Protein AF-W7TNU7-F1 (afdb_monomer)

Radius of gyration: 26.86 Å; Cα contacts (8 Å, |Δi|>4): 445; chains: 1; bounding box: 87×45×85 Å

pLDDT: mean 84.42, std 17.99, range [39.5, 98.56]

Solvent-accessible surface area (backbone atoms only — not comparable to full-atom values): 16378 Å² total; per-residue (Å²): 135,84,82,76,80,86,75,77,86,74,78,50,73,67,54,53,38,52,50,36,21,31,49,35,4,20,51,41,18,43,51,39,44,41,52,42,20,49,46,31,37,75,74,66,70,33,21,20,66,38,88,61,14,41,60,56,19,47,53,39,41,24,52,16,25,39,50,3,53,55,40,22,68,50,30,38,60,54,49,31,60,76,70,63,69,59,58,73,75,62,67,66,47,91,86,39,59,48,44,100,84,73,44,68,51,65,73,76,69,51,83,73,62,87,48,74,77,58,48,53,56,51,51,51,51,46,51,49,39,18,52,52,29,43,51,46,20,43,74,44,68,44,50,40,20,39,46,20,17,8,32,58,80,47,60,13,32,40,52,48,80,89,44,47,44,87,37,71,96,64,79,64,50,74,73,51,34,58,50,29,15,54,26,14,44,76,61,11,10,20,50,70,41,59,60,48,86,53,75,37,42,60,42,51,44,57,36,65,70,57,38,52,56,60,37,64,39,65,70,31,53,76,67,69,49,73,67,82,32,26,27,34,15,27,40,60,72,58,50,52,52,25,55,53,24,66,74,68,73,46,92,48,75,45,78,59,82,80,58,80,52,67,30,51,43,28,21,22,51,51,48,55,56,64,69,40,91,59,48,66,52,58,52,49,56,48,52,54,50,53,51,52,51,55,52,49,55,60,51,54,65,54,70,71,65,79,82,124

Foldseek 3Di:
DDDDPPPPPDDDLVNVLLVQLLVQQLVQLLVLLQVLQCCCVPPVVAFLQDPCQQVSLLVSLLVSLLSLNVRSVCRSVVVCVVVVVDPVVQVPPPPDQADPVRDRPPPVVCPVVDDPVVVVVVVVVSVVSSVLSVVLLVVLVAGSSLSYWQFLLAQHSLDDPVLKAWDDLDFQDPVRQQSNQVSCQVRNARHARDHDRHQWGFAKHNHNVVQVVVCPPPVNVVVVPHDTIIGHTHHPVSVVVSVVCVVVVHGDTHRHSPVDGSSSSSSSVSSVVCPDPCPVVVVVVVVVVVVVVVVVVVVVVVVVPPPD

Structure (mmCIF, N/CA/C/O backbone):
data_AF-W7TNU7-F1
#
_entry.id   AF-W7TNU7-F1
#
loop_
_atom_site.group_PDB
_atom_site.id
_atom_site.type_symbol
_atom_site.label_atom_id
_atom_site.label_alt_id
_atom_site.label_comp_id
_atom_site.label_asym_id
_atom_site.label_entity_id
_atom_site.label_seq_id
_atom_site.pdbx_PDB_ins_code
_atom_site.Cartn_x
_atom_site.Cartn_y
_atom_site.Cartn_z
_atom_site.occupancy
_atom_site.B_iso_or_equiv
_atom_site.auth_seq_id
_atom_site.auth_comp_id
_atom_site.auth_asym_id
_atom_site.auth_atom_id
_atom_site.pdbx_PDB_model_num
ATOM 1 N N . MET A 1 1 ? -25.131 2.042 -47.969 1.00 52.97 1 MET A N 1
ATOM 2 C CA . MET A 1 1 ? -24.180 1.209 -47.201 1.00 52.97 1 MET A CA 1
ATOM 3 C C . MET A 1 1 ? -22.802 1.848 -47.281 1.00 52.97 1 MET A C 1
ATOM 5 O O . MET A 1 1 ? -22.124 1.709 -48.289 1.00 52.97 1 MET A O 1
ATOM 9 N N . THR A 1 2 ? -22.417 2.624 -46.272 1.00 52.84 2 THR A N 1
ATOM 10 C CA . THR A 1 2 ? -21.078 3.216 -46.165 1.00 52.84 2 THR A CA 1
ATOM 11 C C . THR A 1 2 ? -20.104 2.152 -45.650 1.00 52.84 2 THR A C 1
ATOM 13 O O . THR A 1 2 ? -20.239 1.674 -44.527 1.00 52.84 2 THR A O 1
ATOM 16 N N . LYS A 1 3 ? -19.144 1.740 -46.491 1.00 63.09 3 LYS A N 1
ATOM 17 C CA . LYS A 1 3 ? -18.018 0.879 -46.094 1.00 63.09 3 LYS A CA 1
ATOM 18 C C . LYS A 1 3 ? -17.135 1.657 -45.115 1.00 63.09 3 LYS A C 1
ATOM 20 O O . LYS A 1 3 ? -16.447 2.587 -45.531 1.00 63.09 3 LYS A O 1
ATOM 25 N N . TYR A 1 4 ? -17.148 1.292 -43.836 1.00 60.19 4 TYR A N 1
ATOM 26 C CA . TYR A 1 4 ? -16.077 1.694 -42.926 1.00 60.19 4 TYR A CA 1
ATOM 27 C C . TYR A 1 4 ? -14.808 0.935 -43.336 1.00 60.19 4 TYR A C 1
ATOM 29 O O . TYR A 1 4 ? -14.877 -0.282 -43.498 1.00 60.19 4 TYR A O 1
ATOM 37 N N . PRO A 1 5 ? -13.670 1.611 -43.563 1.00 68.25 5 PRO A N 1
ATOM 38 C CA . PRO A 1 5 ? -12.423 0.920 -43.845 1.00 68.25 5 PRO A CA 1
ATOM 39 C C . PRO A 1 5 ? -11.983 0.155 -42.596 1.00 68.25 5 PRO A C 1
ATOM 41 O O . PRO A 1 5 ? -11.820 0.752 -41.528 1.00 68.25 5 PRO A O 1
ATOM 44 N N . ASP A 1 6 ? -11.779 -1.152 -42.745 1.00 63.12 6 ASP A N 1
ATOM 45 C CA . ASP A 1 6 ? -11.202 -2.024 -41.727 1.00 63.12 6 ASP A CA 1
ATOM 46 C C . ASP A 1 6 ? -9.775 -1.556 -41.403 1.00 63.12 6 ASP A C 1
ATOM 48 O O . ASP A 1 6 ? -8.795 -1.943 -42.038 1.00 63.12 6 ASP A O 1
ATOM 52 N N . ARG A 1 7 ? -9.639 -0.663 -40.417 1.00 70.06 7 ARG A N 1
ATOM 53 C CA . ARG A 1 7 ? -8.343 -0.374 -39.799 1.00 70.06 7 ARG A CA 1
ATOM 54 C C . ARG A 1 7 ? -8.006 -1.530 -38.869 1.00 70.06 7 ARG A C 1
ATOM 56 O O . ARG A 1 7 ? -8.377 -1.517 -37.697 1.00 70.06 7 ARG A O 1
ATOM 63 N N . GLU A 1 8 ? -7.277 -2.512 -39.385 1.00 73.38 8 GLU A N 1
ATOM 64 C CA . GLU A 1 8 ? -6.552 -3.448 -38.531 1.00 73.38 8 GLU A CA 1
ATOM 65 C C . GLU A 1 8 ? -5.556 -2.657 -37.673 1.00 73.38 8 GLU A C 1
ATOM 67 O O . GLU A 1 8 ? -4.562 -2.120 -38.166 1.00 73.38 8 GLU A O 1
ATOM 72 N N . TRP A 1 9 ? -5.825 -2.568 -36.373 1.00 69.62 9 TRP A N 1
ATOM 73 C CA . TRP A 1 9 ? -4.878 -2.035 -35.401 1.00 69.62 9 TRP A CA 1
ATOM 74 C C . TRP A 1 9 ? -3.707 -3.012 -35.263 1.00 69.62 9 TRP A C 1
ATOM 76 O O . TRP A 1 9 ? -3.741 -3.936 -34.451 1.00 69.62 9 TRP A O 1
ATOM 86 N N . ARG A 1 10 ? -2.665 -2.832 -36.078 1.00 81.38 10 ARG A N 1
ATOM 87 C CA . ARG A 1 10 ? -1.412 -3.581 -35.950 1.00 81.38 10 ARG A CA 1
ATOM 88 C C . ARG A 1 10 ? -0.497 -2.850 -34.976 1.00 81.38 10 ARG A C 1
ATOM 90 O O . ARG A 1 10 ? 0.012 -1.777 -35.288 1.00 81.38 10 ARG A O 1
ATOM 97 N N . PHE A 1 11 ? -0.300 -3.432 -33.796 1.00 87.81 11 PHE A N 1
ATOM 98 C CA . PHE A 1 11 ? 0.724 -2.970 -32.861 1.00 87.81 11 PHE A CA 1
ATOM 99 C C . PHE A 1 11 ? 2.104 -3.104 -33.501 1.00 87.81 11 PHE A C 1
ATOM 101 O O . PHE A 1 11 ? 2.449 -4.169 -34.021 1.00 87.81 11 PHE A O 1
ATOM 108 N N . SER A 1 12 ? 2.892 -2.031 -33.453 1.00 91.75 12 SER A N 1
ATOM 109 C CA . SER A 1 12 ? 4.276 -2.077 -33.911 1.00 91.75 12 SER A CA 1
ATOM 110 C C . SER A 1 12 ? 5.135 -2.891 -32.939 1.00 91.75 12 SER A C 1
ATOM 112 O O . SER A 1 12 ? 4.788 -3.079 -31.770 1.00 91.75 12 SER A O 1
ATOM 114 N N . GLN A 1 13 ? 6.293 -3.362 -33.404 1.00 90.44 13 GLN A N 1
ATOM 115 C CA . GLN A 1 13 ? 7.281 -4.012 -32.541 1.00 90.44 13 GLN A CA 1
ATOM 116 C C . GLN A 1 13 ? 7.663 -3.117 -31.348 1.00 90.44 13 GLN A C 1
ATOM 118 O O . GLN A 1 13 ? 7.773 -3.594 -30.221 1.00 90.44 13 GLN A O 1
ATOM 123 N N . GLU A 1 14 ? 7.809 -1.809 -31.573 1.00 89.56 14 GLU A N 1
ATOM 124 C CA . GLU A 1 14 ? 8.118 -0.854 -30.508 1.00 89.56 14 GLU A CA 1
ATOM 125 C C . GLU A 1 14 ? 7.024 -0.778 -29.441 1.00 89.56 14 GLU A C 1
ATOM 127 O O . GLU A 1 14 ? 7.338 -0.653 -28.256 1.00 89.56 14 GLU A O 1
ATOM 132 N N . ASP A 1 15 ? 5.753 -0.862 -29.840 1.00 92.19 15 ASP A N 1
ATOM 133 C CA . ASP A 1 15 ? 4.629 -0.811 -28.902 1.00 92.19 15 ASP A CA 1
ATOM 134 C C . ASP A 1 15 ? 4.653 -2.012 -27.956 1.00 92.19 15 ASP A C 1
ATOM 136 O O . ASP A 1 15 ? 4.468 -1.855 -26.748 1.00 92.19 15 ASP A O 1
ATOM 140 N N . TRP A 1 16 ? 4.970 -3.199 -28.478 1.00 92.62 16 TRP A N 1
ATOM 141 C CA . TRP A 1 16 ? 5.132 -4.407 -27.671 1.00 92.62 16 TRP A CA 1
ATOM 142 C C . TRP A 1 16 ? 6.299 -4.311 -26.690 1.00 92.62 16 TRP A C 1
ATOM 144 O O . TRP A 1 16 ? 6.150 -4.693 -25.528 1.00 92.62 16 TRP A O 1
ATOM 154 N N . LEU A 1 17 ? 7.440 -3.763 -27.118 1.00 89.94 17 LEU A N 1
ATOM 155 C CA . LEU A 1 17 ? 8.593 -3.567 -26.234 1.00 89.94 17 LEU A CA 1
ATOM 156 C C . LEU A 1 17 ? 8.289 -2.537 -25.137 1.00 89.94 17 LEU A C 1
ATOM 158 O O . LEU A 1 17 ? 8.627 -2.754 -23.976 1.00 89.94 17 LEU A O 1
ATOM 162 N N . LYS A 1 18 ? 7.598 -1.437 -25.458 1.00 92.44 18 LYS A N 1
ATOM 163 C CA . LYS A 1 18 ? 7.147 -0.460 -24.451 1.00 92.44 18 LYS A CA 1
ATOM 164 C C . LYS A 1 18 ? 6.169 -1.111 -23.469 1.00 92.44 18 LYS A C 1
ATOM 166 O O . LYS A 1 18 ? 6.348 -0.992 -22.256 1.00 92.44 18 LYS A O 1
ATOM 171 N N . ALA A 1 19 ? 5.184 -1.857 -23.968 1.00 94.44 19 ALA A N 1
ATOM 172 C CA . ALA A 1 19 ? 4.210 -2.562 -23.139 1.00 94.44 19 ALA A CA 1
ATOM 173 C C . ALA A 1 19 ? 4.867 -3.594 -22.205 1.00 94.44 19 ALA A C 1
ATOM 175 O O . ALA A 1 19 ? 4.469 -3.705 -21.039 1.00 94.44 19 ALA A O 1
ATOM 176 N N . SER A 1 20 ? 5.899 -4.311 -22.666 1.00 94.25 20 SER A N 1
ATOM 177 C CA . SER A 1 20 ? 6.612 -5.287 -21.838 1.00 94.25 20 SER A CA 1
ATOM 178 C C . SER A 1 20 ? 7.372 -4.630 -20.690 1.00 94.25 20 SER A C 1
ATOM 180 O O . SER A 1 20 ? 7.319 -5.145 -19.575 1.00 94.25 20 SER A O 1
ATOM 182 N N . ARG A 1 21 ? 8.006 -3.466 -20.917 1.00 94.38 21 ARG A N 1
ATOM 183 C CA . ARG A 1 21 ? 8.655 -2.679 -19.848 1.00 94.38 21 ARG A CA 1
ATOM 184 C C . ARG A 1 21 ? 7.658 -2.282 -18.765 1.00 94.38 21 ARG A C 1
ATOM 186 O O . ARG A 1 21 ? 7.871 -2.577 -17.590 1.00 94.38 21 ARG A O 1
ATOM 193 N N . LEU A 1 22 ? 6.543 -1.663 -19.168 1.00 96.25 22 LEU A N 1
ATOM 194 C CA . LEU A 1 22 ? 5.496 -1.202 -18.247 1.00 96.25 22 LEU A CA 1
ATOM 195 C C . LEU A 1 22 ? 4.922 -2.360 -17.423 1.00 96.25 22 LEU A C 1
ATOM 197 O O . LEU A 1 22 ? 4.740 -2.243 -16.209 1.00 96.25 22 LEU A O 1
ATOM 201 N N . THR A 1 23 ? 4.663 -3.489 -18.087 1.00 96.31 23 THR A N 1
ATOM 202 C CA . THR A 1 23 ? 4.112 -4.691 -17.455 1.00 96.31 23 THR A CA 1
ATOM 203 C C . THR A 1 23 ? 5.103 -5.289 -16.460 1.00 96.31 23 THR A C 1
ATOM 205 O O . THR A 1 23 ? 4.734 -5.536 -15.312 1.00 96.31 23 THR A O 1
ATOM 208 N N . ALA A 1 24 ? 6.368 -5.465 -16.852 1.00 96.31 24 ALA A N 1
ATOM 209 C CA . ALA A 1 24 ? 7.403 -6.023 -15.986 1.00 96.31 24 ALA A CA 1
ATOM 210 C C . ALA A 1 24 ? 7.654 -5.151 -14.748 1.00 96.31 24 ALA A C 1
ATOM 212 O O . ALA A 1 24 ? 7.674 -5.673 -13.628 1.00 96.31 24 ALA A O 1
ATOM 213 N N . GLY A 1 25 ? 7.756 -3.828 -14.920 1.00 96.00 25 GLY A N 1
ATOM 214 C CA . GLY A 1 25 ? 7.909 -2.890 -13.807 1.00 96.00 25 GLY A CA 1
ATOM 215 C C . GLY A 1 25 ? 6.701 -2.904 -12.864 1.00 96.00 25 GLY A C 1
ATOM 216 O O . GLY A 1 25 ? 6.851 -3.014 -11.644 1.00 96.00 25 GLY A O 1
ATOM 217 N N . GLY A 1 26 ? 5.483 -2.867 -13.413 1.00 97.25 26 GLY A N 1
ATOM 218 C CA . GLY A 1 26 ? 4.245 -2.921 -12.631 1.00 97.25 26 GLY A CA 1
ATOM 219 C C . GLY A 1 26 ? 4.092 -4.212 -11.821 1.00 97.25 26 GLY A C 1
ATOM 220 O O . GLY A 1 26 ? 3.849 -4.160 -10.611 1.00 97.25 26 GLY A O 1
ATOM 221 N N . VAL A 1 27 ? 4.271 -5.369 -12.465 1.00 97.50 27 VAL A N 1
ATOM 222 C CA . VAL A 1 27 ? 4.151 -6.690 -11.825 1.00 97.50 27 VAL A CA 1
ATOM 223 C C . VAL A 1 27 ? 5.223 -6.875 -10.752 1.00 97.50 27 VAL A C 1
ATOM 225 O O . VAL A 1 27 ? 4.898 -7.253 -9.625 1.00 97.50 27 VAL A O 1
ATOM 228 N N . THR A 1 28 ? 6.483 -6.547 -11.046 1.00 97.75 28 THR A N 1
ATOM 229 C CA . THR A 1 28 ? 7.595 -6.704 -10.092 1.00 97.75 28 THR A CA 1
ATOM 230 C C . THR A 1 28 ? 7.408 -5.834 -8.851 1.00 97.75 28 THR A C 1
ATOM 232 O O . THR A 1 28 ? 7.628 -6.293 -7.725 1.00 97.75 28 THR A O 1
ATOM 235 N N . PHE A 1 29 ? 6.928 -4.598 -9.021 1.00 98.00 29 PHE A N 1
ATOM 236 C CA . PHE A 1 29 ? 6.602 -3.725 -7.895 1.00 98.00 29 PHE A CA 1
ATOM 237 C C . PHE A 1 29 ? 5.502 -4.330 -7.008 1.00 98.00 29 PHE A C 1
ATOM 239 O O . PHE A 1 29 ? 5.652 -4.401 -5.785 1.00 98.00 29 PHE A O 1
ATOM 246 N N . LEU A 1 30 ? 4.411 -4.815 -7.614 1.00 97.88 30 LEU A N 1
ATOM 247 C CA . LEU A 1 30 ? 3.290 -5.427 -6.894 1.00 97.88 30 LEU A CA 1
ATOM 248 C C . LEU A 1 30 ? 3.709 -6.690 -6.127 1.00 97.88 30 LEU A C 1
ATOM 250 O O . LEU A 1 30 ? 3.339 -6.857 -4.958 1.00 97.88 30 LEU A O 1
ATOM 254 N N . LEU A 1 31 ? 4.501 -7.560 -6.758 1.00 97.69 31 LEU A N 1
ATOM 255 C CA . LEU A 1 31 ? 5.041 -8.762 -6.123 1.00 97.69 31 LEU A CA 1
ATOM 256 C C . LEU A 1 31 ? 5.964 -8.404 -4.956 1.00 97.69 31 LEU A C 1
ATOM 258 O O . LEU A 1 31 ? 5.839 -8.993 -3.883 1.00 97.69 31 LEU A O 1
ATOM 262 N N . THR A 1 32 ? 6.812 -7.383 -5.111 1.00 98.12 32 THR A N 1
ATOM 263 C CA . THR A 1 32 ? 7.701 -6.925 -4.033 1.00 98.12 32 THR A CA 1
ATOM 264 C C . THR A 1 32 ? 6.914 -6.405 -2.829 1.00 98.12 32 THR A C 1
ATOM 266 O O . THR A 1 32 ? 7.213 -6.767 -1.689 1.00 98.12 32 THR A O 1
ATOM 269 N N . LEU A 1 33 ? 5.865 -5.602 -3.046 1.00 97.94 33 LEU A N 1
ATOM 270 C CA . LEU A 1 33 ? 5.007 -5.139 -1.949 1.00 97.94 33 LEU A CA 1
ATOM 271 C C . LEU A 1 33 ? 4.245 -6.291 -1.278 1.00 97.94 33 LEU A C 1
ATOM 273 O O . LEU A 1 33 ? 4.053 -6.274 -0.061 1.00 97.94 33 LEU A O 1
ATOM 277 N N . SER A 1 34 ? 3.828 -7.298 -2.045 1.00 97.56 34 SER A N 1
ATOM 278 C CA . SER A 1 34 ? 3.146 -8.487 -1.522 1.00 97.56 34 SER A CA 1
ATOM 279 C C . SER A 1 34 ? 4.083 -9.351 -0.673 1.00 97.56 34 SER A C 1
ATOM 281 O O . SER A 1 34 ? 3.744 -9.707 0.457 1.00 97.56 34 SER A O 1
ATOM 283 N N . ALA A 1 35 ? 5.299 -9.612 -1.159 1.00 97.88 35 ALA A N 1
ATOM 284 C CA . ALA A 1 35 ? 6.336 -10.297 -0.394 1.00 97.88 35 ALA A CA 1
ATOM 285 C C . ALA A 1 35 ? 6.668 -9.523 0.889 1.00 97.88 35 ALA A C 1
ATOM 287 O O . ALA A 1 35 ? 6.709 -10.093 1.979 1.00 97.88 35 ALA A O 1
ATOM 288 N N . SER A 1 36 ? 6.800 -8.199 0.791 1.00 97.62 36 SER A N 1
ATOM 289 C CA . SER A 1 36 ? 7.061 -7.355 1.952 1.00 97.62 36 SER A CA 1
ATOM 290 C C . SER A 1 36 ? 5.934 -7.397 2.992 1.00 97.62 36 SER A C 1
ATOM 292 O O . SER A 1 36 ? 6.216 -7.526 4.183 1.00 97.62 36 SER A O 1
ATOM 294 N N . GLN A 1 37 ? 4.661 -7.372 2.577 1.00 97.62 37 GLN A N 1
ATOM 295 C CA . GLN A 1 37 ? 3.520 -7.557 3.485 1.00 97.62 37 GLN A CA 1
ATOM 296 C C . GLN A 1 37 ? 3.650 -8.843 4.305 1.00 97.62 37 GLN A C 1
ATOM 298 O O . GLN A 1 37 ? 3.462 -8.827 5.526 1.00 97.62 37 GLN A O 1
ATOM 303 N N . PHE A 1 38 ? 3.984 -9.949 3.635 1.00 97.94 38 PHE A N 1
ATOM 304 C CA . PHE A 1 38 ? 4.192 -11.238 4.283 1.00 97.94 38 PHE A CA 1
ATOM 305 C C . PHE A 1 38 ? 5.341 -11.179 5.293 1.00 97.94 38 PHE A C 1
ATOM 307 O O . PHE A 1 38 ? 5.126 -11.500 6.460 1.00 97.94 38 PHE A O 1
ATOM 314 N N . LEU A 1 39 ? 6.522 -10.704 4.882 1.00 98.19 39 LEU A N 1
ATOM 315 C CA . LEU A 1 39 ? 7.709 -10.621 5.741 1.00 98.19 39 LEU A CA 1
ATOM 316 C C . LEU A 1 39 ? 7.468 -9.729 6.966 1.00 98.19 39 LEU A C 1
ATOM 318 O O . LEU A 1 39 ? 7.729 -10.140 8.099 1.00 98.19 39 LEU A O 1
ATOM 322 N N . GLN A 1 40 ? 6.897 -8.540 6.756 1.00 97.88 40 GLN A N 1
ATOM 323 C CA . GLN A 1 40 ? 6.557 -7.606 7.828 1.00 97.88 40 GLN A CA 1
ATOM 324 C C . GLN A 1 40 ? 5.609 -8.246 8.841 1.00 97.88 40 GLN A C 1
ATOM 326 O O . GLN A 1 40 ? 5.881 -8.212 10.038 1.00 97.88 40 GLN A O 1
ATOM 331 N N . GLY A 1 41 ? 4.520 -8.864 8.382 1.00 97.19 41 GLY A N 1
ATOM 332 C CA . GLY A 1 41 ? 3.535 -9.471 9.272 1.00 97.19 41 GLY A CA 1
ATOM 333 C C . GLY A 1 41 ? 4.033 -10.729 9.973 1.00 97.19 41 GLY A C 1
ATOM 334 O O . GLY A 1 41 ? 3.916 -10.845 11.193 1.00 97.19 41 GLY A O 1
ATOM 335 N N . ARG A 1 42 ? 4.558 -11.679 9.193 1.00 97.06 42 ARG A N 1
ATOM 336 C CA . ARG A 1 42 ? 4.817 -13.053 9.634 1.00 97.06 42 ARG A CA 1
ATOM 337 C C . ARG A 1 42 ? 6.137 -13.210 10.373 1.00 97.06 42 ARG A C 1
ATOM 339 O O . ARG A 1 42 ? 6.172 -13.987 11.325 1.00 97.06 42 ARG A O 1
ATOM 346 N N . LEU A 1 43 ? 7.187 -12.526 9.915 1.00 97.00 43 LEU A N 1
ATOM 347 C CA . LEU A 1 43 ? 8.533 -12.658 10.478 1.00 97.00 43 LEU A CA 1
ATOM 348 C C . LEU A 1 43 ? 8.829 -11.550 11.484 1.00 97.00 43 LEU A C 1
ATOM 350 O O . LEU A 1 43 ? 9.355 -11.821 12.555 1.00 97.00 43 LEU A O 1
ATOM 354 N N . LEU A 1 44 ? 8.458 -10.308 11.161 1.00 96.56 44 LEU A N 1
ATOM 355 C CA . LEU A 1 44 ? 8.818 -9.147 11.983 1.00 96.56 44 LEU A CA 1
ATOM 356 C C . LEU A 1 44 ? 7.729 -8.734 12.977 1.00 96.56 44 LEU A C 1
ATOM 358 O O . LEU A 1 44 ? 7.953 -7.862 13.814 1.00 96.56 44 LEU A O 1
ATOM 362 N N . GLY A 1 45 ? 6.521 -9.295 12.872 1.00 97.12 45 GLY A N 1
ATOM 363 C CA . GLY A 1 45 ? 5.404 -8.877 13.712 1.00 97.12 45 GLY A CA 1
ATOM 364 C C . GLY A 1 45 ? 5.065 -7.389 13.543 1.00 97.12 45 GLY A C 1
ATOM 365 O O . GLY A 1 45 ? 4.569 -6.756 14.479 1.00 97.12 45 GLY A O 1
ATOM 366 N N . ILE A 1 46 ? 5.265 -6.822 12.357 1.00 97.94 46 ILE A N 1
ATOM 367 C CA . ILE A 1 46 ? 4.908 -5.449 11.988 1.00 97.94 46 ILE A CA 1
ATOM 368 C C . ILE A 1 46 ? 3.512 -5.448 11.351 1.00 97.94 46 ILE A C 1
ATOM 370 O O . ILE A 1 46 ? 3.181 -6.277 10.510 1.00 97.94 46 ILE A O 1
ATOM 374 N N . SER A 1 47 ? 2.663 -4.516 11.777 1.00 97.88 47 SER A N 1
ATOM 375 C CA . SER A 1 47 ? 1.350 -4.244 11.180 1.00 97.88 47 SER A CA 1
ATOM 376 C C . SER A 1 47 ? 1.230 -2.764 10.839 1.00 97.88 47 SER A C 1
ATOM 378 O O . SER A 1 47 ? 2.053 -1.970 11.284 1.00 97.88 47 SER A O 1
ATOM 380 N N . ALA A 1 48 ? 0.184 -2.363 10.121 1.00 97.56 48 ALA A N 1
ATOM 381 C CA . ALA A 1 48 ? -0.005 -0.977 9.690 1.00 97.56 48 ALA A CA 1
ATOM 382 C C . ALA A 1 48 ? -0.051 0.067 10.824 1.00 97.56 48 ALA A C 1
ATOM 384 O O . ALA A 1 48 ? 0.229 1.244 10.590 1.00 97.56 48 ALA A O 1
ATOM 385 N N . ALA A 1 49 ? -0.369 -0.347 12.053 1.00 96.19 49 ALA A N 1
ATOM 386 C CA . ALA A 1 49 ? -0.362 0.517 13.233 1.00 96.19 49 ALA A CA 1
ATOM 387 C C . ALA A 1 49 ? 0.961 0.484 14.023 1.00 96.19 49 ALA A C 1
ATOM 389 O O . ALA A 1 49 ? 1.137 1.260 14.964 1.00 96.19 49 ALA A O 1
ATOM 390 N N . SER A 1 50 ? 1.897 -0.403 13.674 1.00 96.88 50 SER A N 1
ATOM 391 C CA . SER A 1 50 ? 3.199 -0.502 14.337 1.00 96.88 50 SER A CA 1
ATOM 392 C C . SER A 1 50 ? 4.044 0.747 14.068 1.00 96.88 50 SER A C 1
ATOM 394 O O . SER A 1 50 ? 4.062 1.274 12.958 1.00 96.88 50 SER A O 1
ATOM 396 N N . ARG A 1 51 ? 4.830 1.192 15.059 1.00 95.88 51 ARG A N 1
ATOM 397 C CA . ARG A 1 51 ? 5.722 2.364 14.918 1.00 95.88 51 ARG A CA 1
ATOM 398 C C . ARG A 1 51 ? 6.735 2.198 13.776 1.00 95.88 51 ARG A C 1
ATOM 400 O O . ARG A 1 51 ? 7.022 3.159 13.072 1.00 95.88 51 ARG A O 1
ATOM 407 N N . ALA A 1 52 ? 7.216 0.972 13.563 1.00 97.50 52 ALA A N 1
ATOM 408 C CA . ALA A 1 52 ? 8.162 0.631 12.501 1.00 97.50 52 ALA A CA 1
ATOM 409 C C . ALA A 1 52 ? 7.531 0.528 11.096 1.00 97.50 52 ALA A C 1
ATOM 411 O O . ALA A 1 52 ? 8.263 0.471 10.112 1.00 97.50 52 ALA A O 1
ATOM 412 N N . ALA A 1 53 ? 6.196 0.526 10.972 1.00 97.69 53 ALA A N 1
ATOM 413 C CA . ALA A 1 53 ? 5.511 0.259 9.703 1.00 97.69 53 ALA A CA 1
ATOM 414 C C . ALA A 1 53 ? 5.838 1.287 8.616 1.00 97.69 53 ALA A C 1
ATOM 416 O O . ALA A 1 53 ? 5.974 0.937 7.450 1.00 97.69 53 ALA A O 1
ATOM 417 N N . THR A 1 54 ? 5.988 2.560 8.989 1.00 98.00 54 THR A N 1
ATOM 418 C CA . THR A 1 54 ? 6.359 3.613 8.035 1.00 98.00 54 THR A CA 1
ATOM 419 C C . THR A 1 54 ? 7.750 3.368 7.459 1.00 98.00 54 THR A C 1
ATOM 421 O O . THR A 1 54 ? 7.903 3.407 6.244 1.00 98.00 54 THR A O 1
ATOM 424 N N . LEU A 1 55 ? 8.744 3.073 8.304 1.00 98.12 55 LEU A N 1
ATOM 425 C CA . LEU A 1 55 ? 10.115 2.826 7.854 1.00 98.12 55 LEU A CA 1
ATOM 426 C C . LEU A 1 55 ? 10.205 1.546 7.013 1.00 98.12 55 LEU A C 1
ATOM 428 O O . LEU A 1 55 ? 10.774 1.566 5.925 1.00 98.12 55 LEU A O 1
ATOM 432 N N . ALA A 1 56 ? 9.580 0.458 7.476 1.00 98.25 56 ALA A N 1
ATOM 433 C CA . ALA A 1 56 ? 9.512 -0.793 6.726 1.00 98.25 56 ALA A CA 1
ATOM 434 C C . ALA A 1 56 ? 8.826 -0.594 5.364 1.00 98.25 56 ALA A C 1
ATOM 436 O O . ALA A 1 56 ? 9.304 -1.083 4.342 1.00 98.25 56 ALA A O 1
ATOM 437 N N . GLY A 1 57 ? 7.744 0.186 5.323 1.00 98.31 57 GLY A N 1
ATOM 438 C CA . GLY A 1 57 ? 7.059 0.551 4.089 1.00 98.31 57 GLY A CA 1
ATOM 439 C C . GLY A 1 57 ? 7.907 1.395 3.140 1.00 98.31 57 GLY A C 1
ATOM 440 O O . GLY A 1 57 ? 7.897 1.128 1.943 1.00 98.31 57 GLY A O 1
ATOM 441 N N . MET A 1 58 ? 8.667 2.372 3.646 1.00 98.56 58 MET A N 1
ATOM 442 C CA . MET A 1 58 ? 9.603 3.158 2.830 1.00 98.56 58 MET A CA 1
ATOM 443 C C . MET A 1 58 ? 10.669 2.262 2.202 1.00 98.56 58 MET A C 1
ATOM 445 O O . MET A 1 58 ? 10.862 2.317 0.993 1.00 98.56 58 MET A O 1
ATOM 449 N N . LEU A 1 59 ? 11.296 1.387 2.997 1.00 98.31 59 LEU A N 1
ATOM 450 C CA . LEU A 1 59 ? 12.270 0.416 2.495 1.00 98.31 59 LEU A CA 1
ATOM 451 C C . LEU A 1 59 ? 11.654 -0.474 1.408 1.00 98.31 59 LEU A C 1
ATOM 453 O O . LEU A 1 59 ? 12.235 -0.647 0.346 1.00 98.31 59 LEU A O 1
ATOM 457 N N . SER A 1 60 ? 10.437 -0.963 1.641 1.00 98.25 60 SER A N 1
ATOM 458 C CA . SER A 1 60 ? 9.718 -1.823 0.693 1.00 98.25 60 SER A CA 1
ATOM 459 C C . SER A 1 60 ? 9.424 -1.131 -0.633 1.00 98.25 60 SER A C 1
ATOM 461 O O . SER A 1 60 ? 9.590 -1.736 -1.686 1.00 98.25 60 SER A O 1
ATOM 463 N N . VAL A 1 61 ? 8.988 0.131 -0.591 1.00 98.50 61 VAL A N 1
ATOM 464 C CA . VAL A 1 61 ? 8.715 0.921 -1.799 1.00 98.50 61 VAL A CA 1
ATOM 465 C C . VAL A 1 61 ? 10.013 1.233 -2.539 1.00 98.50 61 VAL A C 1
ATOM 467 O O . VAL A 1 61 ? 10.051 1.088 -3.757 1.00 98.50 61 VAL A O 1
ATOM 470 N N . SER A 1 62 ? 11.082 1.596 -1.829 1.00 98.25 62 SER A N 1
ATOM 471 C CA . SER A 1 62 ? 12.404 1.833 -2.418 1.00 98.25 62 SER A CA 1
ATOM 472 C C . SER A 1 62 ? 12.942 0.587 -3.121 1.00 98.25 62 SER A C 1
ATOM 474 O O . SER A 1 62 ? 13.248 0.640 -4.311 1.00 98.25 62 SER A O 1
ATOM 476 N N . THR A 1 63 ? 12.980 -0.553 -2.424 1.00 97.81 63 THR A N 1
ATOM 477 C CA . THR A 1 63 ? 13.414 -1.837 -2.991 1.00 97.81 63 THR A CA 1
ATOM 478 C C . THR A 1 63 ? 12.519 -2.262 -4.152 1.00 97.81 63 THR A C 1
ATOM 480 O O . THR A 1 63 ? 13.029 -2.628 -5.205 1.00 97.81 63 THR A O 1
ATOM 483 N N . GLY A 1 64 ? 11.195 -2.153 -4.005 1.00 97.88 64 GLY A N 1
ATOM 484 C CA . GLY A 1 64 ? 10.249 -2.474 -5.074 1.00 97.88 64 GLY A CA 1
ATOM 485 C C . GLY A 1 64 ? 10.438 -1.613 -6.316 1.00 97.88 64 GLY A C 1
ATOM 486 O O . GLY A 1 64 ? 10.324 -2.127 -7.420 1.00 97.88 64 GLY A O 1
ATOM 487 N N . SER A 1 65 ? 10.770 -0.331 -6.156 1.00 97.62 65 SER A N 1
ATOM 488 C CA . SER A 1 65 ? 11.021 0.582 -7.281 1.00 97.62 65 SER A CA 1
ATOM 489 C C . SER A 1 65 ? 12.318 0.235 -8.010 1.00 97.62 65 SER A C 1
ATOM 491 O O . SER A 1 65 ? 12.344 0.211 -9.236 1.00 97.62 65 SER A O 1
ATOM 493 N N . MET A 1 66 ? 13.378 -0.097 -7.267 1.00 96.06 66 MET A N 1
ATOM 494 C CA . MET A 1 66 ? 14.645 -0.549 -7.850 1.00 96.06 66 MET A CA 1
ATOM 495 C C . MET A 1 66 ? 14.488 -1.870 -8.613 1.00 96.06 66 MET A C 1
ATOM 497 O O . MET A 1 66 ? 14.962 -1.982 -9.740 1.00 96.06 66 MET A O 1
ATOM 501 N N . LEU A 1 67 ? 13.805 -2.857 -8.022 1.00 96.00 67 LEU A N 1
ATOM 502 C CA . LEU A 1 67 ? 13.553 -4.145 -8.674 1.00 96.00 67 LEU A CA 1
ATOM 503 C C . LEU A 1 67 ? 12.639 -3.997 -9.893 1.00 96.00 67 LEU A C 1
ATOM 505 O O . LEU A 1 67 ? 12.868 -4.656 -10.900 1.00 96.00 67 LEU A O 1
ATOM 509 N N . ALA A 1 68 ? 11.632 -3.123 -9.819 1.00 95.81 68 ALA A N 1
ATOM 510 C CA . ALA A 1 68 ? 10.752 -2.825 -10.943 1.00 95.81 68 ALA A CA 1
ATOM 511 C C . ALA A 1 68 ? 11.511 -2.227 -12.130 1.00 95.81 68 ALA A C 1
ATOM 513 O O . ALA A 1 68 ? 11.331 -2.702 -13.246 1.00 95.81 68 ALA A O 1
ATOM 514 N N . SER A 1 69 ? 12.379 -1.245 -11.879 1.00 94.38 69 SER A N 1
ATOM 515 C CA . SER A 1 69 ? 13.206 -0.634 -12.923 1.00 94.38 69 SER A CA 1
ATOM 516 C C . SER A 1 69 ? 14.167 -1.648 -13.546 1.00 94.38 69 SER A C 1
ATOM 518 O O . SER A 1 69 ? 14.218 -1.776 -14.766 1.00 94.38 69 SER A O 1
ATOM 520 N N . TRP A 1 70 ? 14.835 -2.462 -12.721 1.00 91.69 70 TRP A N 1
ATOM 521 C CA . TRP A 1 70 ? 15.688 -3.543 -13.220 1.00 91.69 70 TRP A CA 1
ATOM 522 C C . TRP A 1 70 ? 14.917 -4.548 -14.094 1.00 91.69 70 TRP A C 1
ATOM 524 O O . TRP A 1 70 ? 15.354 -4.879 -15.192 1.00 91.69 70 TRP A O 1
ATOM 534 N N . ALA A 1 71 ? 13.742 -5.000 -13.648 1.00 93.25 71 ALA A N 1
ATOM 535 C CA . ALA A 1 71 ? 12.917 -5.931 -14.416 1.00 93.25 71 ALA A CA 1
ATOM 536 C C . ALA A 1 71 ? 12.403 -5.314 -15.729 1.00 93.25 71 ALA A C 1
ATOM 538 O O . ALA A 1 71 ? 12.296 -6.008 -16.740 1.00 93.25 71 ALA A O 1
ATOM 539 N N . ALA A 1 72 ? 12.091 -4.017 -15.727 1.00 91.81 72 ALA A N 1
ATOM 540 C CA . ALA A 1 72 ? 11.679 -3.298 -16.923 1.00 91.81 72 ALA A CA 1
ATOM 541 C C . ALA A 1 72 ? 12.810 -3.185 -17.954 1.00 91.81 72 ALA A C 1
ATOM 543 O O . ALA A 1 72 ? 12.537 -3.275 -19.147 1.00 91.81 72 ALA A O 1
ATOM 544 N N . ASP A 1 73 ? 14.066 -3.051 -17.525 1.00 88.62 73 ASP A N 1
ATOM 545 C CA . ASP A 1 73 ? 15.216 -3.022 -18.435 1.00 88.62 73 ASP A CA 1
ATOM 546 C C . ASP A 1 73 ? 15.478 -4.368 -19.125 1.00 88.62 73 ASP A C 1
ATOM 548 O O . ASP A 1 73 ? 15.812 -4.393 -20.310 1.00 88.62 73 ASP A O 1
ATOM 552 N N . GLU A 1 74 ? 15.245 -5.484 -18.432 1.00 88.06 74 GLU A N 1
ATOM 553 C CA . GLU A 1 74 ? 15.473 -6.841 -18.960 1.00 88.06 74 GLU A CA 1
ATOM 554 C C . GLU A 1 74 ? 14.310 -7.372 -19.827 1.00 88.06 74 GLU A C 1
ATOM 556 O O . GLU A 1 74 ? 14.483 -8.254 -20.682 1.00 88.06 74 GLU A O 1
ATOM 561 N N . ALA A 1 75 ? 13.096 -6.845 -19.636 1.00 90.00 75 ALA A N 1
ATOM 562 C CA . ALA A 1 75 ? 11.892 -7.366 -20.284 1.00 90.00 75 ALA A CA 1
ATOM 563 C C . ALA A 1 75 ? 11.897 -7.278 -21.829 1.00 90.00 75 ALA A C 1
ATOM 565 O O . ALA A 1 75 ? 11.540 -8.275 -22.462 1.00 90.00 75 ALA A O 1
ATOM 566 N N . PRO A 1 76 ? 12.307 -6.165 -22.478 1.00 89.00 76 PRO A N 1
ATOM 567 C CA . PRO A 1 76 ? 12.345 -6.060 -23.941 1.00 89.00 76 PRO A CA 1
ATOM 568 C C . PRO A 1 76 ? 13.273 -7.077 -24.602 1.00 89.00 76 PRO A C 1
ATOM 570 O O . PRO A 1 76 ? 12.927 -7.641 -25.641 1.00 89.00 76 PRO A O 1
ATOM 573 N N . ALA A 1 77 ? 14.439 -7.326 -23.998 1.00 82.19 77 ALA A N 1
ATOM 574 C CA . ALA A 1 77 ? 15.399 -8.300 -24.505 1.00 82.19 77 ALA A CA 1
ATOM 575 C C . ALA A 1 77 ? 14.808 -9.712 -24.429 1.00 82.19 77 ALA A C 1
ATOM 577 O O . ALA A 1 77 ? 14.781 -10.429 -25.429 1.00 82.19 77 ALA A O 1
ATOM 578 N N . THR A 1 78 ? 14.240 -10.066 -23.273 1.00 83.00 78 THR A N 1
ATOM 579 C CA . THR A 1 78 ? 13.580 -11.361 -23.059 1.00 83.00 78 THR A CA 1
ATOM 580 C C . THR A 1 78 ? 12.427 -11.577 -24.046 1.00 83.00 78 THR A C 1
ATOM 582 O O . THR A 1 78 ? 12.332 -12.637 -24.664 1.00 83.00 78 THR A O 1
ATOM 585 N N . LEU A 1 79 ? 11.584 -10.559 -24.254 1.00 87.38 79 LEU A N 1
ATOM 586 C CA . LEU A 1 79 ? 10.464 -10.629 -25.193 1.00 87.38 79 LEU A CA 1
ATOM 587 C C . LEU A 1 79 ? 10.936 -10.763 -26.647 1.00 87.38 79 LEU A C 1
ATOM 589 O O . LEU A 1 79 ? 10.406 -11.584 -27.390 1.00 87.38 79 LEU A O 1
ATOM 593 N N . SER A 1 80 ? 11.954 -9.997 -27.048 1.00 86.25 80 SER A N 1
ATOM 594 C CA . SER A 1 80 ? 12.504 -10.050 -28.409 1.00 86.25 80 SER A CA 1
ATOM 595 C C . SER A 1 80 ? 13.061 -11.433 -28.743 1.00 86.25 80 SER A C 1
ATOM 597 O O . SER A 1 80 ? 12.881 -11.918 -29.858 1.00 86.25 80 SER A O 1
ATOM 599 N N . VAL A 1 81 ? 13.709 -12.086 -27.774 1.00 82.50 81 VAL A N 1
ATOM 600 C CA . VAL A 1 81 ? 14.197 -13.465 -27.915 1.00 82.50 81 VAL A CA 1
ATOM 601 C C . VAL A 1 81 ? 13.031 -14.445 -28.019 1.00 82.50 81 VAL A C 1
ATOM 603 O O . VAL A 1 81 ? 13.027 -15.281 -28.920 1.00 82.50 81 VAL A O 1
ATOM 606 N N . ALA A 1 82 ? 12.030 -14.323 -27.143 1.00 85.25 82 ALA A N 1
ATOM 607 C CA . ALA A 1 82 ? 10.864 -15.206 -27.127 1.00 85.25 82 ALA A CA 1
ATOM 608 C C . ALA A 1 82 ? 10.035 -15.132 -28.423 1.00 85.25 82 ALA A C 1
ATOM 610 O O . ALA A 1 82 ? 9.499 -16.145 -28.863 1.00 85.25 82 ALA A O 1
ATOM 611 N N . LEU A 1 83 ? 9.957 -13.953 -29.048 1.00 88.69 83 LEU A N 1
ATOM 612 C CA . LEU A 1 83 ? 9.218 -13.725 -30.295 1.00 88.69 83 LEU A CA 1
ATOM 613 C C . LEU A 1 83 ? 10.067 -13.905 -31.564 1.00 88.69 83 LEU A C 1
ATOM 615 O O . LEU A 1 83 ? 9.561 -13.715 -32.667 1.00 88.69 83 LEU A O 1
ATOM 619 N N . GLY A 1 84 ? 11.352 -14.252 -31.435 1.00 87.50 84 GLY A N 1
ATOM 620 C CA . GLY A 1 84 ? 12.242 -14.427 -32.586 1.00 87.50 84 GLY A CA 1
ATOM 621 C C . GLY A 1 84 ? 12.538 -13.132 -33.353 1.00 87.50 84 GLY A C 1
ATOM 622 O O . GLY A 1 84 ? 12.894 -13.182 -34.525 1.00 87.50 84 GLY A O 1
ATOM 623 N N . TRP A 1 85 ? 12.412 -11.967 -32.711 1.00 85.75 85 TRP A N 1
ATOM 624 C CA . TRP A 1 85 ? 12.692 -10.656 -33.316 1.00 85.75 85 TRP A CA 1
ATOM 625 C C . TRP A 1 85 ? 14.182 -10.306 -33.379 1.00 85.75 85 TRP A C 1
ATOM 627 O O . TRP A 1 85 ? 14.555 -9.270 -33.927 1.00 85.75 85 TRP A O 1
ATOM 637 N N . VAL A 1 86 ? 15.044 -11.150 -32.813 1.00 76.69 86 VAL A N 1
ATOM 638 C CA . VAL A 1 86 ? 16.497 -10.969 -32.858 1.00 76.69 86 VAL A CA 1
ATOM 639 C C . VAL A 1 86 ? 17.039 -11.520 -34.185 1.00 76.69 86 VAL A C 1
ATOM 641 O O . VAL A 1 86 ? 16.867 -12.713 -34.447 1.00 76.69 86 VAL A O 1
ATOM 644 N N . PRO A 1 87 ? 17.727 -10.709 -35.013 1.00 64.44 87 PRO A N 1
ATOM 645 C CA . PRO A 1 87 ? 18.348 -11.185 -36.245 1.00 64.44 87 PRO A CA 1
ATOM 646 C C . PRO A 1 87 ? 19.351 -12.317 -35.976 1.00 64.44 87 PRO A C 1
ATOM 648 O O . PRO A 1 87 ? 20.224 -12.196 -35.117 1.00 64.44 87 PRO A O 1
ATOM 651 N N . GLU A 1 88 ? 19.299 -13.393 -36.764 1.00 61.44 88 GLU A N 1
ATOM 652 C CA . GLU A 1 88 ? 20.167 -14.580 -36.612 1.00 61.44 88 GLU A CA 1
ATOM 653 C C . GLU A 1 88 ? 21.677 -14.236 -36.631 1.00 61.44 88 GLU A C 1
ATOM 655 O O . GLU A 1 88 ? 22.491 -14.898 -35.987 1.00 61.44 88 GLU A O 1
ATOM 660 N N . LYS A 1 89 ? 22.058 -13.139 -37.305 1.00 57.69 89 LYS A N 1
ATOM 661 C CA . LYS A 1 89 ? 23.437 -12.615 -37.342 1.00 57.69 89 LYS A CA 1
ATOM 662 C C . LYS A 1 89 ? 23.954 -12.128 -35.980 1.00 57.69 89 LYS A C 1
ATOM 664 O O . LYS A 1 89 ? 25.134 -12.309 -35.683 1.00 57.69 89 LYS A O 1
ATOM 669 N N . ASP A 1 90 ? 23.084 -11.573 -35.136 1.00 59.28 90 ASP A N 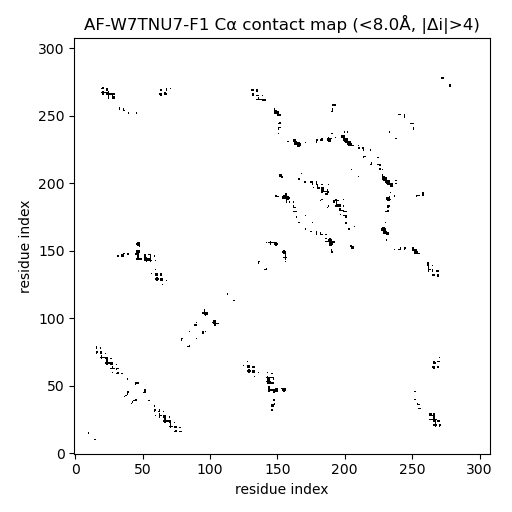1
ATOM 670 C CA . ASP A 1 90 ? 23.446 -11.072 -33.802 1.00 59.28 90 ASP A CA 1
ATOM 671 C C . ASP A 1 90 ? 23.448 -12.195 -32.755 1.00 59.28 90 ASP A C 1
ATOM 673 O O . ASP A 1 90 ? 24.123 -12.104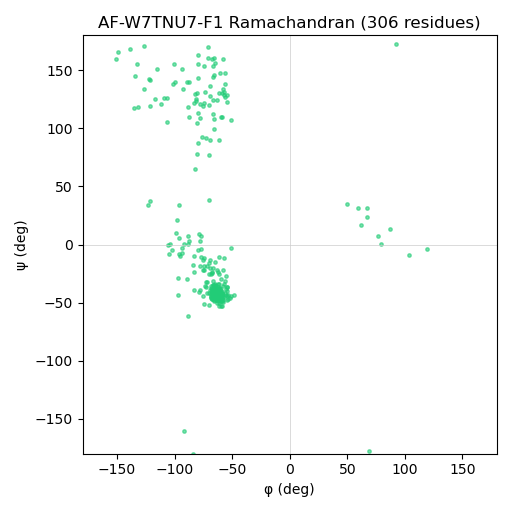 -31.730 1.00 59.28 90 ASP A O 1
ATOM 677 N N . ARG A 1 91 ? 22.794 -13.318 -33.071 1.00 56.00 91 ARG A N 1
ATOM 678 C CA . ARG A 1 91 ? 22.791 -14.556 -32.280 1.00 56.00 91 ARG A CA 1
ATOM 679 C C . ARG A 1 91 ? 24.158 -15.254 -32.242 1.00 56.00 91 ARG A C 1
ATOM 681 O O . ARG A 1 91 ? 24.435 -16.011 -31.318 1.00 56.00 91 ARG A O 1
ATOM 688 N N . ARG A 1 92 ? 25.020 -15.012 -33.243 1.00 50.09 92 ARG A N 1
ATOM 689 C CA . ARG A 1 92 ? 26.304 -15.719 -33.440 1.00 50.09 92 ARG A CA 1
ATOM 690 C C . ARG A 1 92 ? 27.556 -14.954 -33.004 1.00 50.09 92 ARG A C 1
ATOM 692 O O . ARG A 1 92 ? 28.645 -15.536 -33.031 1.00 50.09 92 ARG A O 1
ATOM 699 N N . ARG A 1 93 ? 27.459 -13.688 -32.578 1.00 47.34 93 ARG A N 1
ATOM 700 C CA . ARG A 1 93 ? 28.618 -12.991 -31.992 1.00 47.34 93 ARG A CA 1
ATOM 701 C C . ARG A 1 93 ? 28.980 -13.663 -30.662 1.00 47.34 93 ARG A C 1
ATOM 703 O O . ARG A 1 93 ? 28.220 -13.599 -29.702 1.00 47.34 93 ARG A O 1
ATOM 710 N N . LYS A 1 94 ? 30.144 -14.327 -30.615 1.00 40.59 94 LYS A N 1
ATOM 711 C CA . LYS A 1 94 ? 30.765 -14.867 -29.391 1.00 40.59 94 LYS A CA 1
ATOM 712 C C . LYS A 1 94 ? 30.819 -13.750 -28.338 1.00 40.59 94 LYS A C 1
ATOM 714 O O . LYS A 1 94 ? 31.590 -12.811 -28.496 1.00 40.59 94 LYS A O 1
ATOM 719 N N . GLY A 1 95 ? 29.972 -13.843 -27.314 1.00 44.88 95 GLY A N 1
ATOM 720 C CA . GLY A 1 95 ? 29.776 -12.808 -26.289 1.00 44.88 95 GLY A CA 1
ATOM 721 C C . GLY A 1 95 ? 28.348 -12.253 -26.211 1.00 44.88 95 GLY A C 1
ATOM 722 O O . GLY A 1 95 ? 28.064 -11.443 -25.335 1.00 44.88 95 GLY A O 1
ATOM 723 N N . GLY A 1 96 ? 27.452 -12.678 -27.107 1.00 43.03 96 GLY A N 1
ATOM 724 C CA . GLY A 1 96 ? 26.033 -12.349 -27.063 1.00 43.03 96 GLY A CA 1
ATOM 725 C C . GLY A 1 96 ? 25.307 -12.971 -25.870 1.00 43.03 96 GLY A C 1
ATOM 726 O O . GLY A 1 96 ? 25.677 -14.028 -25.367 1.00 43.03 96 GLY A O 1
ATOM 727 N N . VAL A 1 97 ? 24.234 -12.288 -25.480 1.00 47.88 97 VAL A N 1
ATOM 728 C CA . VAL A 1 97 ? 23.308 -12.489 -24.350 1.00 47.88 97 VAL A CA 1
ATOM 729 C C . VAL A 1 97 ? 22.734 -13.911 -24.215 1.00 47.88 97 VAL A C 1
ATOM 731 O O . VAL A 1 97 ? 22.036 -14.179 -23.252 1.00 47.88 97 VAL A O 1
ATOM 734 N N . ILE A 1 98 ? 23.022 -14.855 -25.113 1.00 49.81 98 ILE A N 1
ATOM 735 C CA . ILE A 1 98 ? 22.506 -16.229 -25.081 1.00 49.81 98 ILE A CA 1
ATOM 736 C C . ILE A 1 98 ? 23.682 -17.188 -25.282 1.00 49.81 98 ILE A C 1
ATOM 738 O O . ILE A 1 98 ? 24.358 -17.147 -26.310 1.00 49.81 98 ILE A O 1
ATOM 742 N N . ASP A 1 99 ? 23.949 -18.036 -24.290 1.00 51.16 99 ASP A N 1
ATOM 743 C CA . ASP A 1 99 ? 24.982 -19.063 -24.390 1.00 51.16 99 ASP A CA 1
ATOM 744 C C . ASP A 1 99 ? 24.559 -20.191 -25.357 1.00 51.16 99 ASP A C 1
ATOM 746 O O . ASP A 1 99 ? 23.407 -20.300 -25.784 1.00 51.16 99 ASP A O 1
ATOM 750 N N . LYS A 1 100 ? 25.498 -21.080 -25.703 1.00 50.50 100 LYS A N 1
ATOM 751 C CA . LYS A 1 100 ? 25.249 -22.205 -26.624 1.00 50.50 100 LYS A CA 1
ATOM 752 C C . LYS A 1 100 ? 24.188 -23.209 -26.136 1.00 50.50 100 LYS A C 1
ATOM 754 O O . LYS A 1 100 ? 23.793 -24.068 -26.917 1.00 50.50 100 LYS A O 1
ATOM 759 N N . ARG A 1 101 ? 23.743 -23.132 -24.878 1.00 54.56 101 ARG A N 1
ATOM 760 C CA . ARG A 1 101 ? 22.682 -23.967 -24.292 1.00 54.56 101 ARG A CA 1
ATOM 761 C C . ARG A 1 101 ? 21.312 -23.280 -24.326 1.00 54.56 101 ARG A C 1
ATOM 763 O O . ARG A 1 101 ? 20.355 -23.823 -23.789 1.00 54.56 101 ARG A O 1
ATOM 770 N N . GLY A 1 102 ? 21.203 -22.105 -24.955 1.00 51.62 102 GLY A N 1
ATOM 771 C CA . GLY A 1 102 ? 19.965 -21.323 -24.985 1.00 51.62 102 GLY A CA 1
ATOM 772 C C . GLY A 1 102 ? 19.692 -20.578 -23.677 1.00 51.62 102 GLY A C 1
ATOM 773 O O . GLY A 1 102 ? 18.628 -19.984 -23.521 1.00 51.62 102 GLY A O 1
ATOM 774 N N . THR A 1 103 ? 20.642 -20.581 -22.742 1.00 48.28 103 THR A N 1
ATOM 775 C CA . THR A 1 103 ? 20.525 -19.841 -21.488 1.00 48.28 103 THR A CA 1
ATOM 776 C C . THR A 1 103 ? 20.898 -18.388 -21.735 1.00 48.28 103 THR A C 1
ATOM 778 O O . THR A 1 103 ? 21.989 -18.103 -22.231 1.00 48.28 103 THR A O 1
ATOM 781 N N . ILE A 1 104 ? 20.003 -17.460 -21.385 1.00 51.03 104 ILE A N 1
ATOM 782 C CA . ILE A 1 104 ? 20.317 -16.030 -21.381 1.00 51.03 104 ILE A CA 1
ATOM 783 C C . ILE A 1 104 ? 21.494 -15.838 -20.415 1.00 51.03 104 ILE A C 1
ATOM 785 O O . ILE A 1 104 ? 21.357 -16.044 -19.210 1.00 51.03 104 ILE A O 1
ATOM 789 N N . SER A 1 105 ? 22.673 -15.521 -20.948 1.00 42.94 105 SER A N 1
ATOM 790 C CA . SER A 1 105 ? 23.857 -15.202 -20.163 1.00 42.94 105 SER A CA 1
ATOM 791 C C . SER A 1 105 ? 23.563 -13.905 -19.425 1.00 42.94 105 SER A C 1
ATOM 793 O O . SER A 1 105 ? 23.627 -12.815 -19.992 1.00 42.94 105 SER A O 1
ATOM 795 N N . SER A 1 106 ? 23.183 -14.028 -18.154 1.00 45.81 106 SER A N 1
ATOM 796 C CA . SER A 1 106 ? 22.970 -12.901 -17.259 1.00 45.81 106 SER A CA 1
ATOM 797 C C . SER A 1 106 ? 24.319 -12.256 -16.934 1.00 45.81 106 SER A C 1
ATOM 799 O O . SER A 1 106 ? 24.856 -12.400 -15.832 1.00 45.81 106 SER A O 1
ATOM 801 N N . SER A 1 107 ? 24.873 -11.483 -17.867 1.00 43.59 107 SER A N 1
ATOM 802 C CA . SER A 1 107 ? 25.932 -10.519 -17.555 1.00 43.59 107 SER A CA 1
ATOM 803 C C . SER A 1 107 ? 25.488 -9.517 -16.473 1.00 43.59 107 SER A C 1
ATOM 805 O O . SER A 1 107 ? 26.325 -8.837 -15.878 1.00 43.59 107 SER A O 1
ATOM 807 N N . THR A 1 108 ? 24.193 -9.472 -16.140 1.00 47.00 108 THR A N 1
ATOM 808 C CA . THR A 1 108 ? 23.601 -8.677 -15.061 1.00 47.00 108 THR A CA 1
ATOM 809 C C . THR A 1 108 ? 23.839 -9.195 -13.640 1.00 47.00 108 THR A C 1
ATOM 811 O O . THR A 1 108 ? 23.691 -8.411 -12.704 1.00 47.00 108 THR A O 1
ATOM 814 N N . PHE A 1 109 ? 24.341 -10.423 -13.435 1.00 40.59 109 PHE A N 1
ATOM 815 C CA . PHE A 1 109 ? 24.876 -10.821 -12.117 1.00 40.59 109 PHE A CA 1
ATOM 816 C C . PHE A 1 109 ? 26.279 -10.251 -11.830 1.00 40.59 109 PHE A C 1
ATOM 818 O O . PHE A 1 109 ? 26.855 -10.492 -10.767 1.00 40.59 109 PHE A O 1
ATOM 825 N N . SER A 1 110 ? 26.793 -9.370 -12.699 1.00 42.75 110 SER A N 1
ATOM 826 C CA . SER A 1 110 ? 27.924 -8.474 -12.406 1.00 42.75 110 SER A CA 1
ATOM 827 C C . SER A 1 110 ? 27.554 -7.361 -11.408 1.00 42.75 110 SER A C 1
ATOM 829 O O . SER A 1 110 ? 28.009 -6.218 -11.526 1.00 42.75 110 SER A O 1
ATOM 831 N N . LEU A 1 111 ? 26.745 -7.683 -10.395 1.00 42.84 111 LEU A N 1
ATOM 832 C CA . LEU A 1 111 ? 26.681 -6.924 -9.148 1.00 42.84 111 LEU A CA 1
ATOM 833 C C . LEU A 1 111 ? 27.972 -7.121 -8.324 1.00 42.84 111 LEU A C 1
ATOM 835 O O . LEU A 1 111 ? 28.272 -6.311 -7.452 1.00 42.84 111 LEU A O 1
ATOM 839 N N . LEU A 1 112 ? 28.762 -8.153 -8.656 1.00 39.50 112 LEU A N 1
ATOM 840 C CA . LEU A 1 112 ? 30.075 -8.462 -8.077 1.00 39.50 112 LEU A CA 1
ATOM 841 C C . LEU A 1 112 ? 31.265 -8.103 -8.992 1.00 39.50 112 LEU A C 1
ATOM 843 O O . LEU A 1 112 ? 32.413 -8.279 -8.596 1.00 39.50 112 LEU A O 1
ATOM 847 N N . GLY A 1 113 ? 31.015 -7.556 -10.190 1.00 42.66 113 GLY A N 1
ATOM 848 C CA . GLY A 1 113 ? 32.057 -7.000 -11.062 1.00 42.66 113 GLY A CA 1
ATOM 849 C C . GLY A 1 113 ? 32.574 -5.680 -10.488 1.00 42.66 113 GLY A C 1
ATOM 850 O O . GLY A 1 113 ? 31.983 -4.623 -10.716 1.00 42.66 113 GLY A O 1
ATOM 851 N N . TYR A 1 114 ? 33.624 -5.770 -9.673 1.00 44.12 114 TYR A N 1
ATOM 852 C CA . TYR A 1 114 ? 34.105 -4.730 -8.765 1.00 44.12 114 TYR A CA 1
ATOM 853 C C . TYR A 1 114 ? 34.948 -3.666 -9.487 1.00 44.12 114 TYR A C 1
ATOM 855 O O . TYR A 1 114 ? 36.170 -3.652 -9.407 1.00 44.12 114 TYR A O 1
ATOM 863 N N . ASP A 1 115 ? 34.285 -2.752 -10.193 1.00 54.44 115 ASP A N 1
ATOM 864 C CA . ASP A 1 115 ? 34.902 -1.525 -10.707 1.00 54.44 115 ASP A CA 1
ATOM 865 C C . ASP A 1 115 ? 34.408 -0.336 -9.864 1.00 54.44 115 ASP A C 1
ATOM 867 O O . ASP A 1 115 ? 33.237 0.064 -9.926 1.00 54.44 115 ASP A O 1
ATOM 871 N N . ALA A 1 116 ? 35.278 0.189 -8.994 1.00 56.88 116 ALA A N 1
ATOM 872 C CA . ALA A 1 116 ? 34.917 1.164 -7.961 1.00 56.88 116 ALA A CA 1
ATOM 873 C C . ALA A 1 116 ? 34.324 2.466 -8.536 1.00 56.88 116 ALA A C 1
ATOM 875 O O . ALA A 1 116 ? 33.458 3.074 -7.900 1.00 56.88 116 ALA A O 1
ATOM 876 N N . GLY A 1 117 ? 34.719 2.858 -9.755 1.00 62.69 117 GLY A N 1
ATOM 877 C CA . GLY A 1 117 ? 34.160 4.021 -10.453 1.00 62.69 117 GLY A CA 1
ATOM 878 C C . GLY A 1 117 ? 32.683 3.837 -10.817 1.00 62.69 117 GLY A C 1
ATOM 879 O O . GLY A 1 117 ? 31.861 4.716 -10.562 1.00 62.69 117 GLY A O 1
ATOM 880 N N . LYS A 1 118 ? 32.314 2.643 -11.294 1.00 75.75 118 LYS A N 1
ATOM 881 C CA . LYS A 1 118 ? 30.935 2.297 -11.684 1.00 75.75 118 LYS A CA 1
ATOM 882 C C . LYS A 1 118 ? 30.021 2.068 -10.479 1.00 75.75 118 LYS A C 1
ATOM 884 O O . LYS A 1 118 ? 28.804 2.211 -10.588 1.00 75.75 118 LYS A O 1
ATOM 889 N N . LYS A 1 119 ? 30.583 1.748 -9.305 1.00 79.44 119 LYS A N 1
ATOM 890 C CA . LYS A 1 119 ? 29.816 1.558 -8.061 1.00 79.44 119 LYS A CA 1
ATOM 891 C C . LYS A 1 119 ? 29.080 2.832 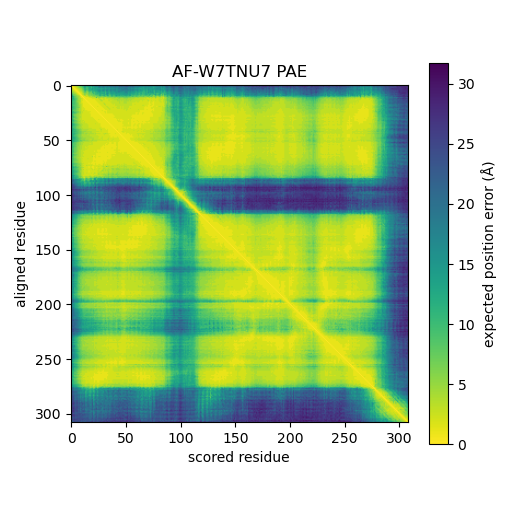-7.646 1.00 79.44 119 LYS A C 1
ATOM 893 O O . LYS A 1 119 ? 27.907 2.759 -7.288 1.00 79.44 119 LYS A O 1
ATOM 898 N N . LYS A 1 120 ? 29.743 3.993 -7.700 1.00 82.25 120 LYS A N 1
ATOM 899 C CA . LYS A 1 120 ? 29.139 5.271 -7.288 1.00 82.25 120 LYS A CA 1
ATOM 900 C C . LYS A 1 120 ? 27.965 5.652 -8.189 1.00 82.25 120 LYS A C 1
ATOM 902 O O . LYS A 1 120 ? 26.912 6.017 -7.677 1.00 82.25 120 LYS A O 1
ATOM 907 N N . GLU A 1 121 ? 28.124 5.529 -9.502 1.00 82.50 121 GLU A N 1
ATOM 908 C CA . GLU A 1 121 ? 27.066 5.837 -10.473 1.00 82.50 121 GLU A CA 1
ATOM 909 C C . GLU A 1 121 ? 25.866 4.900 -10.314 1.00 82.50 121 GLU A C 1
ATOM 911 O O . GLU A 1 121 ? 24.730 5.364 -10.240 1.00 82.50 121 GLU A O 1
ATOM 916 N N . ARG A 1 122 ? 26.112 3.594 -10.134 1.00 81.38 122 ARG A N 1
ATOM 917 C CA . ARG A 1 122 ? 25.058 2.608 -9.847 1.00 81.38 122 ARG A CA 1
ATOM 918 C C . ARG A 1 122 ? 24.310 2.917 -8.552 1.00 81.38 122 ARG A C 1
ATOM 920 O O . ARG A 1 122 ? 23.085 2.855 -8.526 1.00 81.38 122 ARG A O 1
ATOM 927 N N . LEU A 1 123 ? 25.027 3.279 -7.485 1.00 86.31 123 LEU A N 1
ATOM 928 C CA . LEU A 1 123 ? 24.411 3.661 -6.211 1.00 86.31 123 LEU A CA 1
ATOM 929 C C . LEU A 1 123 ? 23.578 4.940 -6.339 1.00 86.31 123 LEU A C 1
ATOM 931 O O . LEU A 1 123 ? 22.475 4.995 -5.802 1.00 86.31 123 LEU A O 1
ATOM 935 N N . LEU A 1 124 ? 24.070 5.948 -7.064 1.00 88.62 124 LEU A N 1
ATOM 936 C CA . LEU A 1 124 ? 23.325 7.182 -7.322 1.00 88.62 124 LEU A CA 1
ATOM 937 C C . LEU A 1 124 ? 22.068 6.919 -8.162 1.00 88.62 124 LEU A C 1
ATOM 939 O O . LEU A 1 124 ? 21.000 7.428 -7.824 1.00 88.62 124 LEU A O 1
ATOM 943 N N . GLY A 1 125 ? 22.165 6.088 -9.203 1.00 87.94 125 GLY A N 1
ATOM 944 C CA . GLY A 1 125 ? 21.020 5.672 -10.018 1.00 87.94 125 GLY A CA 1
ATOM 945 C C . GLY A 1 125 ? 19.973 4.905 -9.206 1.00 87.94 125 GLY A C 1
ATOM 946 O O . GLY A 1 125 ? 18.783 5.222 -9.262 1.00 87.94 125 GLY A O 1
ATOM 947 N N . ALA A 1 126 ? 20.409 3.961 -8.368 1.00 89.75 126 ALA A N 1
ATOM 948 C CA . ALA A 1 126 ? 19.536 3.228 -7.454 1.00 89.75 126 ALA A CA 1
ATOM 949 C C . ALA A 1 126 ? 18.851 4.158 -6.439 1.00 89.75 126 ALA A C 1
ATOM 951 O O . ALA A 1 126 ? 17.636 4.086 -6.256 1.00 89.75 126 ALA A O 1
ATOM 952 N N . ALA A 1 127 ? 19.608 5.070 -5.822 1.00 92.81 127 ALA A N 1
ATOM 953 C CA . ALA A 1 127 ? 19.076 6.045 -4.875 1.00 92.81 127 ALA A CA 1
ATOM 954 C C . ALA A 1 127 ? 18.045 6.971 -5.537 1.00 92.81 127 ALA A C 1
ATOM 956 O O . ALA A 1 127 ? 16.972 7.192 -4.979 1.00 92.81 127 ALA A O 1
ATOM 957 N N . ARG A 1 128 ? 18.322 7.461 -6.751 1.00 92.00 128 ARG A N 1
ATOM 958 C CA . ARG A 1 128 ? 17.369 8.255 -7.538 1.00 92.00 128 ARG A CA 1
ATOM 959 C C . ARG A 1 128 ? 16.093 7.470 -7.828 1.00 92.00 128 ARG A C 1
ATOM 961 O O . ARG A 1 128 ? 15.007 7.984 -7.581 1.00 92.00 128 ARG A O 1
ATOM 968 N N . THR A 1 129 ? 16.218 6.233 -8.298 1.00 94.06 129 THR A N 1
ATOM 969 C CA . THR A 1 129 ? 15.076 5.357 -8.609 1.00 94.06 129 THR A CA 1
ATOM 970 C C . THR A 1 129 ? 14.213 5.117 -7.371 1.00 94.06 129 THR A C 1
ATOM 972 O O . THR A 1 129 ? 12.991 5.254 -7.424 1.00 94.06 129 THR A O 1
ATOM 975 N N . ALA A 1 130 ? 14.843 4.846 -6.225 1.00 96.19 130 ALA A N 1
ATOM 976 C CA . ALA A 1 130 ? 14.158 4.704 -4.945 1.00 96.19 130 ALA A CA 1
ATOM 977 C C . ALA A 1 130 ? 13.422 5.991 -4.531 1.00 96.19 130 ALA A C 1
ATOM 979 O O . ALA A 1 130 ? 12.258 5.934 -4.131 1.00 96.19 130 ALA A O 1
ATOM 980 N N . LEU A 1 131 ? 14.067 7.157 -4.657 1.00 96.94 131 LEU A N 1
ATOM 981 C CA . LEU A 1 131 ? 13.465 8.454 -4.330 1.00 96.94 131 LEU A CA 1
ATOM 982 C C . LEU A 1 131 ? 12.264 8.771 -5.229 1.00 96.94 131 LEU A C 1
ATOM 984 O O . LEU A 1 131 ? 11.190 9.082 -4.715 1.00 96.94 131 LEU A O 1
ATOM 988 N N . VAL A 1 132 ? 12.413 8.651 -6.551 1.00 96.12 132 VAL A N 1
ATOM 989 C CA . VAL A 1 132 ? 11.322 8.882 -7.512 1.00 96.12 132 VAL A CA 1
ATOM 990 C C . VAL A 1 132 ? 10.177 7.904 -7.258 1.00 96.12 132 VAL A C 1
ATOM 992 O O . VAL A 1 132 ? 9.025 8.323 -7.170 1.00 96.12 132 VAL A O 1
ATOM 995 N N . GLY A 1 133 ? 10.480 6.624 -7.042 1.00 97.62 133 GLY A N 1
ATOM 996 C CA . GLY A 1 133 ? 9.485 5.610 -6.707 1.00 97.62 133 GLY A CA 1
ATOM 997 C C . GLY A 1 133 ? 8.707 5.921 -5.425 1.00 97.62 133 GLY A C 1
ATOM 998 O O . GLY A 1 133 ? 7.479 5.830 -5.406 1.00 97.62 133 GLY A O 1
ATOM 999 N N . MET A 1 134 ? 9.377 6.383 -4.364 1.00 98.44 134 MET A N 1
ATOM 1000 C CA . MET A 1 134 ? 8.706 6.841 -3.140 1.00 98.44 134 MET A CA 1
ATOM 1001 C C . MET A 1 134 ? 7.803 8.058 -3.380 1.00 98.44 134 MET A C 1
ATOM 1003 O O . MET A 1 134 ? 6.690 8.104 -2.844 1.00 98.44 134 MET A O 1
ATOM 1007 N N . LEU A 1 135 ? 8.257 9.032 -4.175 1.00 98.00 135 LEU A N 1
ATOM 1008 C CA . LEU A 1 135 ? 7.472 10.218 -4.526 1.00 98.00 135 LEU A CA 1
ATOM 1009 C C . LEU A 1 135 ? 6.230 9.843 -5.341 1.00 98.00 135 LEU A C 1
ATOM 1011 O O . LEU A 1 135 ? 5.131 10.281 -5.002 1.00 98.00 135 LEU A O 1
ATOM 1015 N N . LEU A 1 136 ? 6.376 8.978 -6.347 1.00 98.12 136 LEU A N 1
ATOM 1016 C CA . LEU A 1 136 ? 5.268 8.459 -7.150 1.00 98.12 136 LEU A CA 1
ATOM 1017 C C . LEU A 1 136 ? 4.282 7.664 -6.294 1.00 98.12 136 LEU A C 1
ATOM 1019 O O . LEU A 1 136 ? 3.081 7.933 -6.332 1.00 98.12 136 LEU A O 1
ATOM 1023 N N . PHE A 1 137 ? 4.771 6.754 -5.448 1.00 98.56 137 PHE A N 1
ATOM 1024 C CA . PHE A 1 137 ? 3.931 6.003 -4.516 1.00 98.56 137 PHE A CA 1
ATOM 1025 C C . PHE A 1 137 ? 3.100 6.941 -3.638 1.00 98.56 137 PHE A C 1
ATOM 1027 O O . PHE A 1 137 ? 1.895 6.737 -3.464 1.00 98.56 137 PHE A O 1
ATOM 1034 N N . LYS A 1 138 ? 3.721 8.004 -3.113 1.00 98.19 138 LYS A N 1
ATOM 1035 C CA . LYS A 1 138 ? 3.038 9.002 -2.289 1.00 98.19 138 LYS A CA 1
ATOM 1036 C C . LYS A 1 138 ? 2.033 9.829 -3.094 1.00 98.19 138 LYS A C 1
ATOM 1038 O O . LYS A 1 138 ? 0.904 10.003 -2.632 1.00 98.19 138 LYS A O 1
ATOM 1043 N N . GLY A 1 139 ? 2.415 10.288 -4.285 1.00 97.81 139 GLY A N 1
ATOM 1044 C CA . GLY A 1 139 ? 1.569 11.058 -5.203 1.00 97.81 139 GLY A CA 1
ATOM 1045 C C . GLY A 1 139 ? 0.334 10.283 -5.665 1.00 97.81 139 GLY A C 1
ATOM 1046 O O . GLY A 1 139 ? -0.758 10.837 -5.750 1.00 97.81 139 GLY A O 1
ATOM 1047 N N . LEU A 1 140 ? 0.460 8.965 -5.828 1.00 97.19 140 LEU A N 1
ATOM 1048 C CA . LEU A 1 140 ? -0.642 8.048 -6.135 1.00 97.19 140 LEU A CA 1
ATOM 1049 C C . LEU A 1 140 ? -1.508 7.689 -4.905 1.00 97.19 140 LEU A C 1
ATOM 1051 O O . LEU A 1 140 ? -2.377 6.813 -4.978 1.00 97.19 140 LEU A O 1
ATOM 1055 N N . GLY A 1 141 ? -1.297 8.363 -3.770 1.00 95.75 141 GLY A N 1
ATOM 1056 C CA . GLY A 1 141 ? -2.084 8.218 -2.543 1.00 95.75 141 GLY A CA 1
ATOM 1057 C C . GLY A 1 141 ? -1.608 7.109 -1.603 1.00 95.75 141 GLY A C 1
ATOM 1058 O O . GLY A 1 141 ? -2.337 6.732 -0.683 1.00 95.75 141 GLY A O 1
ATOM 1059 N N . GLY A 1 142 ? -0.408 6.572 -1.820 1.00 97.00 142 GLY A N 1
ATOM 1060 C CA . GLY A 1 142 ? 0.195 5.552 -0.976 1.00 97.00 142 GLY A CA 1
ATOM 1061 C C . GLY A 1 142 ? 0.520 6.053 0.433 1.00 97.00 142 GLY A C 1
ATOM 1062 O O . GLY A 1 142 ? 0.906 7.201 0.678 1.00 97.00 142 GLY A O 1
ATOM 1063 N N . ARG A 1 143 ? 0.383 5.156 1.408 1.00 97.25 143 ARG A N 1
ATOM 1064 C CA . ARG A 1 143 ? 0.865 5.347 2.780 1.00 97.25 143 ARG A CA 1
ATOM 1065 C C . ARG A 1 143 ? 1.909 4.282 3.050 1.00 97.25 143 ARG A C 1
ATOM 1067 O O . ARG A 1 143 ? 1.585 3.108 2.936 1.00 97.25 143 ARG A O 1
ATOM 1074 N N . PHE A 1 144 ? 3.116 4.665 3.460 1.00 98.31 144 PHE A N 1
ATOM 1075 C CA . PHE A 1 144 ? 4.171 3.683 3.734 1.00 98.31 144 PHE A CA 1
ATOM 1076 C C . PHE A 1 144 ? 3.751 2.684 4.819 1.00 98.31 144 PHE A C 1
ATOM 1078 O O . PHE A 1 144 ? 3.865 1.483 4.619 1.00 98.31 144 PHE A O 1
ATOM 1085 N N . SER A 1 145 ? 3.116 3.148 5.901 1.00 97.88 145 SER A N 1
ATOM 1086 C CA . SER A 1 145 ? 2.543 2.246 6.911 1.00 97.88 145 SER A CA 1
ATOM 1087 C C . SER A 1 145 ? 1.437 1.329 6.377 1.00 97.88 145 SER A C 1
ATOM 1089 O O . SER A 1 145 ? 1.212 0.263 6.935 1.00 97.88 145 SER A O 1
ATOM 1091 N N . GLY A 1 146 ? 0.771 1.702 5.281 1.00 97.31 146 GLY A N 1
ATOM 1092 C CA . GLY A 1 146 ? -0.228 0.871 4.605 1.00 97.31 146 GLY A CA 1
ATOM 1093 C C . GLY A 1 146 ? 0.360 -0.248 3.743 1.00 97.31 146 GLY A C 1
ATOM 1094 O O . GLY A 1 146 ? -0.404 -1.037 3.200 1.00 97.31 146 GLY A O 1
ATOM 1095 N N . VAL A 1 147 ? 1.690 -0.332 3.618 1.00 97.88 147 VAL A N 1
ATOM 1096 C CA . VAL A 1 147 ? 2.367 -1.493 3.023 1.00 97.88 147 VAL A CA 1
ATOM 1097 C C . VAL A 1 147 ? 2.383 -2.670 3.997 1.00 97.88 147 VAL A C 1
ATOM 1099 O O . VAL A 1 147 ? 2.513 -3.795 3.557 1.00 97.88 147 VAL A O 1
ATOM 1102 N N . ALA A 1 148 ? 2.245 -2.459 5.306 1.00 98.38 148 ALA A N 1
ATOM 1103 C CA . ALA A 1 148 ? 2.156 -3.553 6.273 1.00 98.38 148 ALA A CA 1
ATOM 1104 C C . ALA A 1 148 ? 0.733 -4.156 6.308 1.00 98.38 148 ALA A C 1
ATOM 1106 O O . ALA A 1 148 ? -0.241 -3.449 6.026 1.00 98.38 148 ALA A O 1
ATOM 1107 N N . PRO A 1 149 ? 0.561 -5.426 6.725 1.00 98.31 149 PRO A N 1
ATOM 1108 C CA . PRO A 1 149 ? -0.768 -6.001 6.914 1.00 98.31 149 PRO A CA 1
ATOM 1109 C C . PRO A 1 149 ? -1.530 -5.291 8.041 1.00 98.31 149 PRO A C 1
ATOM 1111 O O . PRO A 1 149 ? -0.949 -4.706 8.961 1.00 98.31 149 PRO A O 1
ATOM 1114 N N . SER A 1 150 ? -2.858 -5.361 8.006 1.00 98.19 150 SER A N 1
ATOM 1115 C CA . SER A 1 150 ? -3.708 -4.761 9.040 1.00 98.19 150 SER A CA 1
ATOM 1116 C C . SER A 1 150 ? -3.813 -5.681 10.247 1.00 98.19 150 SER A C 1
ATOM 1118 O O . SER A 1 150 ? -4.193 -6.836 10.098 1.00 98.19 150 SER A O 1
ATOM 1120 N N . ASN A 1 151 ? -3.569 -5.169 11.451 1.00 97.12 151 ASN A N 1
ATOM 1121 C CA . ASN A 1 151 ? -4.043 -5.824 12.667 1.00 97.12 151 ASN A CA 1
ATOM 1122 C C . ASN A 1 151 ? -5.512 -5.444 12.871 1.00 97.12 151 ASN A C 1
ATOM 1124 O O . ASN A 1 151 ? -5.828 -4.257 12.938 1.00 97.12 151 ASN A O 1
ATOM 1128 N N . VAL A 1 152 ? -6.404 -6.431 12.964 1.00 95.50 152 VAL A N 1
ATOM 1129 C CA . VAL A 1 152 ? -7.852 -6.180 13.062 1.00 95.50 152 VAL A CA 1
ATOM 1130 C C . VAL A 1 152 ? -8.250 -5.371 14.300 1.00 95.50 152 VAL A C 1
ATOM 1132 O O . VAL A 1 152 ? -9.257 -4.677 14.263 1.00 95.50 152 VAL A O 1
ATOM 1135 N N . ALA A 1 153 ? -7.459 -5.400 15.376 1.00 93.38 153 ALA A N 1
ATOM 1136 C CA . ALA A 1 153 ? -7.726 -4.653 16.609 1.00 93.38 153 ALA A CA 1
ATOM 1137 C C . ALA A 1 153 ? -7.148 -3.219 16.613 1.00 93.38 153 ALA A C 1
ATOM 1139 O O . ALA A 1 153 ? -7.137 -2.556 17.650 1.00 93.38 153 ALA A O 1
ATOM 1140 N N . GLN A 1 154 ? -6.605 -2.749 15.484 1.00 94.62 154 GLN A N 1
ATOM 1141 C CA . GLN A 1 154 ? -5.893 -1.474 15.362 1.00 94.62 154 GLN A CA 1
ATOM 1142 C C . GLN A 1 154 ? -6.271 -0.742 14.057 1.00 94.62 154 GLN A C 1
ATOM 1144 O O . GLN A 1 154 ? -6.896 -1.336 13.172 1.00 94.62 154 GLN A O 1
ATOM 1149 N N . PRO A 1 155 ? -5.896 0.546 13.883 1.00 95.88 155 PRO A N 1
ATOM 1150 C CA . PRO A 1 155 ? -6.014 1.200 12.584 1.00 95.88 155 PRO A CA 1
ATOM 1151 C C . PRO A 1 155 ? -5.294 0.380 11.502 1.00 95.88 155 PRO A C 1
ATOM 1153 O O . PRO A 1 155 ? -4.102 0.097 11.612 1.00 95.88 155 PRO A O 1
ATOM 1156 N N . GLY A 1 156 ? -6.025 -0.013 10.462 1.00 97.06 156 GLY A N 1
ATOM 1157 C CA . GLY A 1 156 ? -5.504 -0.863 9.397 1.00 97.06 156 GLY A CA 1
ATOM 1158 C C . GLY A 1 156 ? -4.766 -0.085 8.307 1.00 97.06 156 GLY A C 1
ATOM 1159 O O . GLY A 1 156 ? -4.679 1.145 8.330 1.00 97.06 156 GLY A O 1
ATOM 1160 N N . ALA A 1 157 ? -4.271 -0.814 7.310 1.00 97.50 157 ALA A N 1
ATOM 1161 C CA . ALA A 1 157 ? -3.541 -0.290 6.159 1.00 97.50 157 ALA A CA 1
ATOM 1162 C C . ALA A 1 157 ? -4.326 0.769 5.368 1.00 97.50 157 ALA A C 1
ATOM 1164 O O . ALA A 1 157 ? -3.745 1.716 4.836 1.00 97.50 157 ALA A O 1
ATOM 1165 N N . PHE A 1 158 ? -5.656 0.647 5.350 1.00 97.38 158 PHE A N 1
ATOM 1166 C CA . PHE A 1 158 ? -6.569 1.547 4.644 1.00 97.38 158 PHE A CA 1
ATOM 1167 C C . PHE A 1 158 ? -7.202 2.603 5.554 1.00 97.38 158 PHE A C 1
ATOM 1169 O O . PHE A 1 158 ? -8.118 3.312 5.138 1.00 97.38 158 PHE A O 1
ATOM 1176 N N . PHE A 1 159 ? -6.730 2.741 6.795 1.00 96.62 159 PHE A N 1
ATOM 1177 C CA . PHE A 1 159 ? -7.197 3.793 7.685 1.00 96.62 159 PHE A CA 1
ATOM 1178 C C . PHE A 1 159 ? -6.955 5.175 7.065 1.00 96.62 159 PHE A C 1
ATOM 1180 O O . PHE A 1 159 ? -5.849 5.508 6.633 1.00 96.62 159 PHE A O 1
ATOM 1187 N N . ASN A 1 160 ? -7.984 6.017 7.059 1.00 95.44 160 ASN A N 1
ATOM 1188 C CA . ASN A 1 160 ? -7.894 7.388 6.579 1.00 95.44 160 ASN A CA 1
ATOM 1189 C C . ASN A 1 160 ? -8.603 8.316 7.556 1.00 95.44 160 ASN A C 1
ATOM 1191 O O . ASN A 1 160 ? -9.812 8.221 7.714 1.00 95.44 160 ASN A O 1
ATOM 1195 N N . VAL A 1 161 ? -7.861 9.248 8.160 1.00 94.12 161 VAL A N 1
ATOM 1196 C CA . VAL A 1 161 ? -8.392 10.200 9.150 1.00 94.12 161 VAL A CA 1
ATOM 1197 C C . VAL A 1 161 ? -9.559 11.019 8.587 1.00 94.12 161 VAL A C 1
ATOM 1199 O O . VAL A 1 161 ? -10.505 11.294 9.321 1.00 94.12 161 VAL A O 1
ATOM 1202 N N . ARG A 1 162 ? -9.545 11.352 7.289 1.00 95.62 162 ARG A N 1
ATOM 1203 C CA . ARG A 1 162 ? -10.634 12.097 6.630 1.00 95.62 162 ARG A CA 1
ATOM 1204 C C . ARG A 1 162 ? -11.936 11.292 6.542 1.00 95.62 162 ARG A C 1
ATOM 1206 O O . ARG A 1 162 ? -13.005 11.880 6.505 1.00 95.62 162 ARG A O 1
ATOM 1213 N N . GLY A 1 163 ? -11.847 9.963 6.562 1.00 95.50 163 GLY A N 1
ATOM 1214 C CA . GLY A 1 163 ? -12.983 9.040 6.550 1.00 95.50 163 GLY A CA 1
ATOM 1215 C C . GLY A 1 163 ? -13.387 8.555 7.940 1.00 95.50 163 GLY A C 1
ATOM 1216 O O . GLY A 1 163 ? -13.755 7.395 8.088 1.00 95.50 163 GLY A O 1
ATOM 1217 N N . THR A 1 164 ? -13.262 9.392 8.974 1.00 97.06 164 THR A N 1
ATOM 1218 C CA . THR A 1 164 ? -13.589 9.009 10.359 1.00 97.06 164 THR A CA 1
ATOM 1219 C C . THR A 1 164 ? -14.453 10.049 11.053 1.00 97.06 164 THR A C 1
ATOM 1221 O O . THR A 1 164 ? -14.388 11.235 10.735 1.00 97.06 164 THR A O 1
ATOM 1224 N N . LEU A 1 165 ? -15.209 9.616 12.061 1.00 97.25 165 LEU A N 1
ATOM 1225 C CA . LEU A 1 165 ? -15.995 10.497 12.929 1.00 97.25 165 LEU A CA 1
ATOM 1226 C C . LEU A 1 165 ? -15.456 10.441 14.364 1.00 97.25 165 LEU A C 1
ATOM 1228 O O . LEU A 1 165 ? -14.931 9.405 14.765 1.00 97.25 165 LEU A O 1
ATOM 1232 N N . PRO A 1 166 ? -15.577 11.509 15.167 1.00 95.88 166 PRO A N 1
ATOM 1233 C CA . PRO A 1 166 ? -15.371 11.411 16.610 1.00 95.88 166 PRO A CA 1
ATOM 1234 C C . PRO A 1 166 ? -16.307 10.357 17.215 1.00 95.88 166 PRO A C 1
ATOM 1236 O O . PRO A 1 166 ? -17.479 10.293 16.836 1.00 95.88 166 PRO A O 1
ATOM 1239 N N . ALA A 1 167 ? -15.791 9.541 18.134 1.00 94.12 167 ALA A N 1
ATOM 1240 C CA . ALA A 1 167 ? -16.572 8.539 18.849 1.00 94.12 167 ALA A CA 1
ATOM 1241 C C . ALA A 1 167 ? -16.517 8.779 20.359 1.00 94.12 167 ALA A C 1
ATOM 1243 O O . ALA A 1 167 ? -15.469 9.131 20.904 1.00 94.12 167 ALA A O 1
ATOM 1244 N N . GLY A 1 168 ? -17.658 8.564 21.012 1.00 86.94 168 GLY A N 1
ATOM 1245 C CA . GLY A 1 168 ? -17.741 8.375 22.457 1.00 86.94 168 GLY A CA 1
ATOM 1246 C C . GLY A 1 168 ? -17.649 6.893 22.825 1.00 86.94 168 GLY A C 1
ATOM 1247 O O . GLY A 1 168 ? -17.214 6.066 22.024 1.00 86.94 168 GLY A O 1
ATOM 1248 N N . LEU A 1 169 ? -18.101 6.556 24.034 1.00 81.94 169 LEU A N 1
ATOM 1249 C CA . LEU A 1 169 ? -18.189 5.166 24.505 1.00 81.94 169 LEU A CA 1
ATOM 1250 C C . LEU A 1 169 ? -19.402 4.413 23.939 1.00 81.94 169 LEU A C 1
ATOM 1252 O O . LEU A 1 169 ? -19.431 3.184 23.983 1.00 81.94 169 LEU A O 1
ATOM 1256 N N . GLU A 1 170 ? -20.389 5.150 23.438 1.00 89.38 170 GLU A N 1
ATOM 1257 C CA . GLU A 1 170 ? -21.614 4.623 22.843 1.00 89.38 170 GLU A CA 1
ATOM 1258 C C . GLU A 1 170 ? -21.390 4.154 21.405 1.00 89.38 170 GLU A C 1
ATOM 1260 O O . GLU A 1 170 ? -20.401 4.512 20.759 1.00 89.38 170 GLU A O 1
ATOM 1265 N N . TYR A 1 171 ? -22.324 3.352 20.897 1.00 91.94 171 TYR A N 1
ATOM 1266 C CA . TYR A 1 171 ? -22.357 2.958 19.492 1.00 91.94 171 TYR A CA 1
ATOM 1267 C C . TYR A 1 171 ? -22.674 4.143 18.574 1.00 91.94 171 TYR A C 1
ATOM 1269 O O . TYR A 1 171 ? -23.223 5.161 18.990 1.00 91.94 171 TYR A O 1
ATOM 1277 N N . ALA A 1 172 ? -22.328 4.006 17.292 1.00 94.62 172 ALA A N 1
ATOM 1278 C CA . ALA A 1 172 ? -22.626 5.029 16.301 1.00 94.62 172 ALA A CA 1
ATOM 1279 C C . ALA A 1 172 ? -24.146 5.204 16.141 1.00 94.62 172 ALA A C 1
ATOM 1281 O O . ALA A 1 172 ? -24.858 4.261 15.795 1.00 94.62 172 ALA A O 1
ATOM 1282 N N . SER A 1 173 ? -24.627 6.433 16.327 1.00 96.44 173 SER A N 1
ATOM 1283 C CA . SER A 1 173 ? -26.017 6.810 16.043 1.00 96.44 173 SER A CA 1
ATOM 1284 C C . SER A 1 173 ? -26.388 6.545 14.573 1.00 96.44 173 SER A C 1
ATOM 1286 O O . SER A 1 173 ? -25.506 6.547 13.706 1.00 96.44 173 SER A O 1
ATOM 1288 N N . PRO A 1 174 ? -27.683 6.426 14.223 1.00 96.25 174 PRO A N 1
ATOM 1289 C CA . PRO A 1 174 ? -28.108 6.224 12.833 1.00 96.25 174 PRO A CA 1
ATOM 1290 C C . PRO A 1 174 ? -27.567 7.284 11.859 1.00 96.25 174 PRO A C 1
ATOM 1292 O O . PRO A 1 174 ? -27.171 6.971 10.736 1.00 96.25 174 PRO A O 1
ATOM 1295 N N . LYS A 1 175 ? -27.472 8.547 12.300 1.00 96.69 175 LYS A N 1
ATOM 1296 C CA . LYS A 1 175 ? -26.887 9.644 11.510 1.00 96.69 175 LYS A CA 1
ATOM 1297 C C . LYS A 1 175 ? -25.381 9.458 11.292 1.00 96.69 175 LYS A C 1
ATOM 1299 O O . LYS A 1 175 ? -24.893 9.713 10.192 1.00 96.69 175 LYS A O 1
ATOM 1304 N N . GLN A 1 176 ? -24.646 9.015 12.314 1.00 97.38 176 GLN A N 1
ATOM 1305 C CA . GLN A 1 176 ? -23.222 8.687 12.184 1.00 97.38 176 GLN A CA 1
ATOM 1306 C C . GLN A 1 176 ? -23.017 7.465 11.289 1.00 97.38 176 GLN A C 1
ATOM 1308 O O . GLN A 1 176 ? -22.132 7.501 10.441 1.00 97.38 176 GLN A O 1
ATOM 1313 N N . LYS A 1 177 ? -23.863 6.435 11.405 1.00 96.94 177 LYS A N 1
ATOM 1314 C CA . LYS A 1 177 ? -23.816 5.245 10.548 1.00 96.94 177 LYS A CA 1
ATOM 1315 C C . LYS A 1 177 ? -23.974 5.600 9.070 1.00 96.94 177 LYS A C 1
ATOM 1317 O O . LYS A 1 177 ? -23.099 5.256 8.289 1.00 96.94 177 LYS A O 1
ATOM 1322 N N . ARG A 1 178 ? -24.975 6.413 8.705 1.00 96.62 178 ARG A N 1
A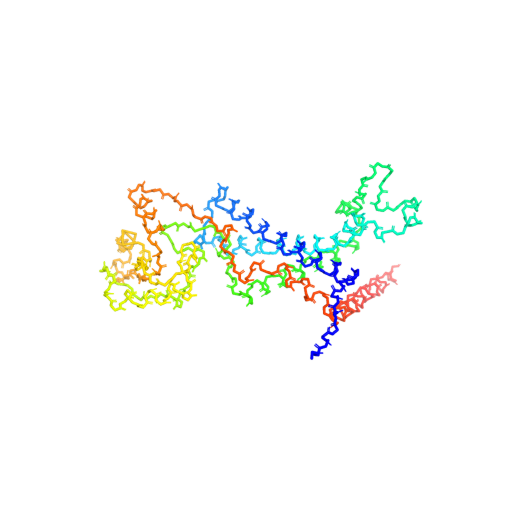TOM 1323 C CA . ARG A 1 178 ? -25.133 6.907 7.320 1.00 96.62 178 ARG A CA 1
ATOM 1324 C C . ARG A 1 178 ? -23.887 7.633 6.799 1.00 96.62 178 ARG A C 1
ATOM 1326 O O . ARG A 1 178 ? -23.505 7.473 5.646 1.00 96.62 178 ARG A O 1
ATOM 1333 N N . ARG A 1 179 ? -23.216 8.420 7.648 1.00 97.38 179 ARG A N 1
ATOM 1334 C CA . ARG A 1 179 ? -21.943 9.072 7.286 1.00 97.38 179 ARG A CA 1
ATOM 1335 C C . ARG A 1 179 ? -20.796 8.076 7.126 1.00 97.38 179 ARG A C 1
ATOM 1337 O O . ARG A 1 179 ? -19.988 8.235 6.218 1.00 97.38 179 ARG A O 1
ATOM 1344 N N . LEU A 1 180 ? -20.725 7.061 7.980 1.00 97.50 180 LEU A N 1
ATOM 1345 C CA . LEU A 1 180 ? -19.725 5.999 7.882 1.00 97.50 180 LEU A CA 1
ATOM 1346 C C . LEU A 1 180 ? -19.935 5.146 6.633 1.00 97.50 180 LEU A C 1
ATOM 1348 O O . LEU A 1 180 ? -18.948 4.781 6.009 1.00 97.50 180 LEU A O 1
ATOM 1352 N N . ASP A 1 181 ? -21.178 4.913 6.216 1.00 97.56 181 ASP A N 1
ATOM 1353 C CA . ASP A 1 181 ? -21.490 4.251 4.949 1.00 97.56 181 ASP A CA 1
ATOM 1354 C C . ASP A 1 181 ? -20.963 5.055 3.752 1.00 97.56 181 ASP A C 1
ATOM 1356 O O . ASP A 1 181 ? -20.284 4.504 2.885 1.00 97.56 181 ASP A O 1
ATOM 1360 N N . MET A 1 182 ? -21.172 6.379 3.744 1.00 96.88 182 MET A N 1
ATOM 1361 C CA . MET A 1 182 ? -20.585 7.261 2.724 1.00 96.88 182 MET A CA 1
ATOM 1362 C C . MET A 1 182 ? -19.049 7.233 2.756 1.00 96.88 182 MET A C 1
ATOM 1364 O O . MET A 1 182 ? -18.401 7.137 1.714 1.00 96.88 182 MET A O 1
ATOM 1368 N N . PHE A 1 183 ? -18.437 7.274 3.943 1.00 97.38 183 PHE A N 1
ATOM 1369 C CA . PHE A 1 183 ? -16.980 7.171 4.073 1.00 97.38 183 PHE A CA 1
ATOM 1370 C C . PHE A 1 183 ? -16.448 5.809 3.629 1.00 97.38 183 PHE A C 1
ATOM 1372 O O . PHE A 1 183 ? -15.392 5.749 3.004 1.00 97.38 183 PHE A O 1
ATOM 1379 N N . GLY A 1 184 ? -17.166 4.727 3.918 1.00 97.00 184 GLY A N 1
ATOM 1380 C CA . GLY A 1 184 ? -16.836 3.378 3.483 1.00 97.00 184 GLY A CA 1
ATOM 1381 C C . GLY A 1 184 ? -16.907 3.231 1.965 1.00 97.00 184 GLY A C 1
ATOM 1382 O O . GLY A 1 184 ? -16.014 2.630 1.375 1.00 97.00 184 GLY A O 1
ATOM 1383 N N . TRP A 1 185 ? -17.878 3.869 1.313 1.00 96.06 185 TRP A N 1
ATOM 1384 C CA . TRP A 1 185 ? -17.953 3.914 -0.148 1.00 96.06 185 TRP A CA 1
ATOM 1385 C C . TRP A 1 185 ? -16.743 4.635 -0.773 1.00 96.06 185 TRP A C 1
ATOM 1387 O O . TRP A 1 185 ? -16.091 4.097 -1.671 1.00 96.06 185 TRP A O 1
ATOM 1397 N N . VAL A 1 186 ? -16.371 5.810 -0.247 1.00 94.81 186 VAL A N 1
ATOM 1398 C CA . VAL A 1 186 ? -15.266 6.629 -0.788 1.00 94.81 186 VAL A CA 1
ATOM 1399 C C . VAL A 1 186 ? -13.888 6.049 -0.450 1.00 94.81 186 VAL A C 1
ATOM 1401 O O . VAL A 1 186 ? -13.018 5.893 -1.314 1.00 94.81 186 VAL A O 1
ATOM 1404 N N . TYR A 1 187 ? -13.647 5.753 0.825 1.00 95.06 187 TYR A N 1
ATOM 1405 C CA . TYR A 1 187 ? -12.327 5.378 1.330 1.00 95.06 187 TYR A CA 1
ATOM 1406 C C . TYR A 1 187 ? -12.142 3.861 1.427 1.00 95.06 187 TYR A C 1
ATOM 1408 O O . TYR A 1 187 ? -11.033 3.374 1.193 1.00 95.06 187 TYR A O 1
ATOM 1416 N N . GLY A 1 188 ? -13.220 3.110 1.643 1.00 96.50 188 GLY A N 1
ATOM 1417 C CA . GLY A 1 188 ? -13.193 1.673 1.903 1.00 96.50 188 GLY A CA 1
ATOM 1418 C C . GLY A 1 188 ? -13.139 1.343 3.391 1.00 96.50 188 GLY A C 1
ATOM 1419 O O . GLY A 1 188 ? -12.955 2.208 4.246 1.00 96.50 188 GLY A O 1
ATOM 1420 N N . CYS A 1 189 ? -13.265 0.053 3.697 1.00 97.75 189 CYS A N 1
ATOM 1421 C CA . CYS A 1 189 ? -13.032 -0.479 5.033 1.00 97.75 189 CYS A CA 1
ATOM 1422 C C . CYS A 1 189 ? -11.609 -0.144 5.502 1.00 97.75 189 CYS A C 1
ATOM 1424 O O . CYS A 1 189 ? -10.650 -0.432 4.787 1.00 97.75 189 CYS A O 1
ATOM 1426 N N . HIS A 1 190 ? -11.451 0.380 6.721 1.00 97.56 190 HIS A N 1
ATOM 1427 C CA . HIS A 1 190 ? -10.128 0.747 7.245 1.00 97.56 190 HIS A CA 1
ATOM 1428 C C . HIS A 1 190 ? -9.167 -0.453 7.405 1.00 97.56 190 HIS A C 1
ATOM 1430 O O . HIS A 1 190 ? -7.950 -0.260 7.418 1.00 97.56 190 HIS A O 1
ATOM 1436 N N . THR A 1 191 ? -9.695 -1.680 7.514 1.00 97.75 191 THR A N 1
ATOM 1437 C CA . THR A 1 191 ? -8.918 -2.919 7.675 1.00 97.75 191 THR A CA 1
ATOM 1438 C C . THR A 1 191 ? -8.522 -3.527 6.335 1.00 97.75 191 THR A C 1
ATOM 1440 O O . THR A 1 191 ? -7.329 -3.640 6.087 1.00 97.75 191 THR A O 1
ATOM 1443 N N . CYS A 1 192 ? -9.477 -3.916 5.480 1.00 97.31 192 CYS A N 1
ATOM 1444 C CA . CYS A 1 192 ? -9.208 -4.650 4.228 1.00 97.31 192 CYS A CA 1
ATOM 1445 C C . CYS A 1 192 ? -9.328 -3.804 2.951 1.00 97.31 192 CYS A C 1
ATOM 1447 O O . CYS A 1 192 ? -9.029 -4.275 1.855 1.00 97.31 192 CYS A O 1
ATOM 1449 N N . GLY A 1 193 ? -9.823 -2.569 3.065 1.00 96.62 193 GLY A N 1
ATOM 1450 C CA . GLY A 1 193 ? -10.009 -1.675 1.930 1.00 96.62 193 GLY A CA 1
ATOM 1451 C C . GLY A 1 193 ? -11.255 -1.956 1.086 1.00 96.62 193 GLY A C 1
ATOM 1452 O O . GLY A 1 193 ? -11.488 -1.231 0.122 1.00 96.62 193 GLY A O 1
ATOM 1453 N N . ARG A 1 194 ? -12.091 -2.953 1.398 1.00 96.00 194 ARG A N 1
ATOM 1454 C CA . ARG A 1 194 ? -13.320 -3.206 0.622 1.00 96.00 194 ARG A CA 1
ATOM 1455 C C . ARG A 1 194 ? -14.188 -1.944 0.538 1.00 96.00 194 ARG A C 1
ATOM 1457 O O . ARG A 1 194 ? -14.489 -1.345 1.573 1.00 96.00 194 ARG A O 1
ATOM 1464 N N . ARG A 1 195 ? -14.583 -1.568 -0.681 1.00 95.62 195 ARG A N 1
ATOM 1465 C CA . ARG A 1 195 ? -15.537 -0.491 -0.982 1.00 95.62 195 ARG A CA 1
ATOM 1466 C C . ARG A 1 195 ? -16.850 -1.119 -1.425 1.00 95.62 195 ARG A C 1
ATOM 1468 O O . ARG A 1 195 ? -16.840 -1.954 -2.321 1.00 95.62 195 ARG A O 1
ATOM 1475 N N . GLN A 1 196 ? -17.939 -0.741 -0.781 1.00 93.38 196 GLN A N 1
ATOM 1476 C CA . GLN A 1 196 ? -19.298 -1.162 -1.110 1.00 93.38 196 GLN A CA 1
ATOM 1477 C C . GLN A 1 196 ? -20.264 -0.034 -0.741 1.00 93.38 196 GLN A C 1
ATOM 1479 O O . GLN A 1 196 ? -19.878 0.910 -0.050 1.00 93.38 196 GLN A O 1
ATOM 1484 N N . MET A 1 197 ? -21.499 -0.098 -1.228 1.00 90.56 197 MET A N 1
ATOM 1485 C CA . MET A 1 197 ? -22.525 0.868 -0.849 1.00 90.56 197 MET A CA 1
ATOM 1486 C C . MET A 1 197 ? -23.237 0.373 0.411 1.00 90.56 197 MET A C 1
ATOM 1488 O O . MET A 1 197 ? -23.836 -0.698 0.398 1.00 90.56 197 MET A O 1
ATOM 1492 N N . GLY A 1 198 ? -23.155 1.147 1.494 1.00 90.50 198 GLY A N 1
ATOM 1493 C CA . GLY A 1 198 ? -23.778 0.795 2.768 1.00 90.50 198 GLY A CA 1
ATOM 1494 C C . GLY A 1 198 ? -23.142 -0.396 3.494 1.00 90.50 198 GLY A C 1
ATOM 1495 O O . GLY A 1 198 ? -22.157 -0.998 3.057 1.00 90.50 198 GLY A O 1
ATOM 1496 N N . ASP A 1 199 ? -23.747 -0.731 4.630 1.00 93.44 199 ASP A N 1
ATOM 1497 C CA . ASP A 1 199 ? -23.402 -1.878 5.471 1.00 93.44 199 ASP A CA 1
ATOM 1498 C C . ASP A 1 199 ? -22.022 -1.816 6.156 1.00 93.44 199 ASP A C 1
ATOM 1500 O O . ASP A 1 199 ? -21.372 -2.831 6.430 1.00 93.44 199 ASP A O 1
ATOM 1504 N N . TYR A 1 200 ? -21.577 -0.603 6.480 1.00 97.25 200 TYR A N 1
ATOM 1505 C CA . TYR A 1 200 ? -20.427 -0.406 7.348 1.00 97.25 200 TYR A CA 1
ATOM 1506 C C . TYR A 1 200 ? -20.850 -0.343 8.815 1.00 97.25 200 TYR A C 1
ATOM 1508 O O . TYR A 1 200 ? -21.847 0.269 9.211 1.00 97.25 200 TYR A O 1
ATOM 1516 N N . VAL A 1 201 ? -20.036 -0.976 9.651 1.00 96.88 201 VAL A N 1
ATOM 1517 C CA . VAL A 1 201 ? -20.069 -0.827 11.100 1.00 96.88 201 VAL A CA 1
ATOM 1518 C C . VAL A 1 201 ? -19.175 0.351 11.469 1.00 96.88 201 VAL A C 1
ATOM 1520 O O . VAL A 1 201 ? -18.103 0.541 10.887 1.00 96.88 201 VAL A O 1
ATOM 1523 N N . GLY A 1 202 ? -19.622 1.153 12.434 1.00 96.75 202 GLY A N 1
ATOM 1524 C CA . GLY A 1 202 ? -18.776 2.160 13.056 1.00 96.75 202 GLY A CA 1
ATOM 1525 C C . GLY A 1 202 ? -17.866 1.526 14.086 1.00 96.75 202 GLY A C 1
ATOM 1526 O O . GLY A 1 202 ? -18.223 1.479 15.257 1.00 96.75 202 GLY A O 1
ATOM 1527 N N . ASP A 1 203 ? -16.708 1.047 13.640 1.00 96.75 203 ASP A N 1
ATOM 1528 C CA . ASP A 1 203 ? -15.715 0.445 14.523 1.00 96.75 203 ASP A CA 1
ATOM 1529 C C . ASP A 1 203 ? -15.011 1.522 15.358 1.00 96.75 203 ASP A C 1
ATOM 1531 O O . ASP A 1 203 ? -14.554 2.540 14.819 1.00 96.75 203 ASP A O 1
ATOM 1535 N N . HIS A 1 204 ? -14.930 1.302 16.671 1.00 95.75 204 HIS A N 1
ATOM 1536 C CA . HIS A 1 204 ? -14.233 2.180 17.604 1.00 95.75 204 HIS A CA 1
ATOM 1537 C C . HIS A 1 204 ? -12.733 1.944 17.518 1.00 95.75 204 HIS A C 1
ATOM 1539 O O . HIS A 1 204 ? -12.242 0.869 17.852 1.00 95.75 204 HIS A O 1
ATOM 1545 N N . MET A 1 205 ? -11.985 2.993 17.185 1.00 93.94 205 MET A N 1
ATOM 1546 C CA . MET A 1 205 ? -10.530 2.939 17.165 1.00 93.94 205 MET A CA 1
ATOM 1547 C C . MET A 1 205 ? -9.912 3.982 18.116 1.00 93.94 205 MET A C 1
ATOM 1549 O O . MET A 1 205 ? -10.135 5.182 17.911 1.00 93.94 205 MET A O 1
ATOM 1553 N N . PRO A 1 206 ? -9.133 3.568 19.143 1.00 89.06 206 PRO A N 1
ATOM 1554 C CA . PRO A 1 206 ? -8.908 2.176 19.568 1.00 89.06 206 PRO A CA 1
ATOM 1555 C C . PRO A 1 206 ? -10.195 1.510 20.110 1.00 89.06 206 PRO A C 1
ATOM 1557 O O . PRO A 1 206 ? -11.108 2.238 20.519 1.00 89.06 206 PRO A O 1
ATOM 1560 N N . PRO A 1 207 ? -10.271 0.161 20.166 1.00 87.62 207 PRO A N 1
ATOM 1561 C CA . PRO A 1 207 ? -11.430 -0.550 20.709 1.00 87.62 207 PRO A CA 1
ATOM 1562 C C . PRO A 1 207 ? -11.752 -0.123 22.142 1.00 87.62 207 PRO A C 1
ATOM 1564 O O . PRO A 1 207 ? -10.848 0.178 22.923 1.00 87.62 207 PRO A O 1
ATOM 1567 N N . ARG A 1 208 ? -13.034 -0.139 22.529 1.00 87.88 208 ARG A N 1
ATOM 1568 C CA . ARG A 1 208 ? -13.489 0.358 23.843 1.00 87.88 208 ARG A CA 1
ATOM 1569 C C . ARG A 1 208 ? -12.744 -0.273 25.024 1.00 87.88 208 ARG A C 1
ATOM 1571 O O . ARG A 1 208 ? -12.333 0.458 25.919 1.00 87.88 208 ARG A O 1
ATOM 1578 N N . LYS A 1 209 ? -12.521 -1.595 25.012 1.00 84.44 209 LYS A N 1
ATOM 1579 C CA . LYS A 1 209 ? -11.747 -2.303 26.054 1.00 84.44 209 LYS A CA 1
ATOM 1580 C C . LYS A 1 209 ? -10.354 -1.680 26.226 1.00 84.44 209 LYS A C 1
ATOM 1582 O O . LYS A 1 209 ? -9.974 -1.327 27.337 1.00 84.44 209 LYS A O 1
ATOM 1587 N N . VAL A 1 210 ? -9.662 -1.449 25.109 1.00 84.19 210 VAL A N 1
ATOM 1588 C CA . VAL A 1 210 ? -8.328 -0.832 25.065 1.00 84.19 210 VAL A CA 1
ATOM 1589 C C . VAL A 1 210 ? -8.381 0.626 25.521 1.00 84.19 210 VAL A C 1
ATOM 1591 O O . VAL A 1 210 ? -7.543 1.054 26.308 1.00 84.19 210 VAL A O 1
ATOM 1594 N N . ALA A 1 211 ? -9.374 1.400 25.076 1.00 87.19 211 ALA A N 1
ATOM 1595 C CA . ALA A 1 211 ? -9.530 2.795 25.484 1.00 87.19 211 ALA A CA 1
ATOM 1596 C C . ALA A 1 211 ? -9.746 2.931 27.002 1.00 87.19 211 ALA A C 1
ATOM 1598 O O . ALA A 1 211 ? -9.099 3.762 27.640 1.00 87.19 211 ALA A O 1
ATOM 1599 N N . VAL A 1 212 ? -10.600 2.082 27.585 1.00 86.19 212 VAL A N 1
ATOM 1600 C CA . VAL A 1 212 ? -10.858 2.035 29.032 1.00 86.19 212 VAL A CA 1
ATOM 1601 C C . VAL A 1 212 ? -9.590 1.662 29.796 1.00 86.19 212 VAL A C 1
ATOM 1603 O O . VAL A 1 212 ? -9.235 2.341 30.757 1.00 86.19 212 VAL A O 1
ATOM 1606 N N . GLU A 1 213 ? -8.875 0.629 29.357 1.00 86.31 213 GLU A N 1
ATOM 1607 C CA . GLU A 1 213 ? -7.621 0.200 29.980 1.00 86.31 213 GLU A CA 1
ATOM 1608 C C . GLU A 1 213 ? -6.543 1.291 29.919 1.00 86.31 213 GLU A C 1
ATOM 1610 O O . GLU A 1 213 ? -5.921 1.627 30.928 1.00 86.31 213 GLU A O 1
ATOM 1615 N N . MET A 1 214 ? -6.376 1.932 28.760 1.00 86.00 214 MET A N 1
ATOM 1616 C CA . MET A 1 214 ? -5.467 3.065 28.598 1.00 86.00 214 MET A CA 1
ATOM 1617 C C . MET A 1 214 ? -5.836 4.225 29.528 1.00 86.00 214 MET A C 1
ATOM 1619 O O . MET A 1 214 ? -4.943 4.826 30.125 1.00 86.00 214 MET A O 1
ATOM 1623 N N . SER A 1 215 ? -7.126 4.522 29.693 1.00 86.06 215 SER A N 1
ATOM 1624 C CA . SER A 1 215 ? -7.615 5.560 30.607 1.00 86.06 215 SER A CA 1
ATOM 1625 C C . SER A 1 215 ? -7.446 5.219 32.093 1.00 86.06 215 SER A C 1
ATOM 1627 O O . SER A 1 215 ? -7.420 6.136 32.909 1.00 86.06 215 SER A O 1
ATOM 1629 N N . ARG A 1 216 ? -7.275 3.944 32.472 1.00 87.44 216 ARG A N 1
ATOM 1630 C CA . ARG A 1 216 ? -7.040 3.531 33.873 1.00 87.44 216 ARG A CA 1
ATOM 1631 C C . ARG A 1 216 ? -5.622 3.816 34.375 1.00 87.44 216 ARG A C 1
ATOM 1633 O O . ARG A 1 216 ? -5.398 3.779 35.590 1.00 87.44 216 ARG A O 1
ATOM 1640 N N . ARG A 1 217 ? -4.669 4.136 33.491 1.00 90.75 217 ARG A N 1
ATOM 1641 C CA . ARG A 1 217 ? -3.293 4.495 33.884 1.00 90.75 217 ARG A CA 1
ATOM 1642 C C . ARG A 1 217 ? -3.306 5.685 34.847 1.00 90.75 217 ARG A C 1
ATOM 1644 O O . ARG A 1 217 ? -3.921 6.707 34.554 1.00 90.75 217 ARG A O 1
ATOM 1651 N N . TRP A 1 218 ? -2.627 5.544 35.986 1.00 92.38 218 TRP A N 1
ATOM 1652 C CA . TRP A 1 218 ? -2.707 6.491 37.107 1.00 92.38 218 TRP A CA 1
ATOM 1653 C C . TRP A 1 218 ? -2.378 7.934 36.694 1.00 92.38 218 TRP A C 1
ATOM 1655 O O . TRP A 1 218 ? -3.137 8.845 37.003 1.00 92.38 218 TRP A O 1
ATOM 1665 N N . TRP A 1 219 ? -1.333 8.136 35.891 1.00 90.81 219 TRP A N 1
ATOM 1666 C CA . TRP A 1 219 ? -0.918 9.463 35.427 1.00 90.81 219 TRP A CA 1
ATOM 1667 C C . TRP A 1 219 ? -1.944 10.118 34.492 1.00 90.81 219 TRP A C 1
ATOM 1669 O O . TRP A 1 219 ? -2.111 11.332 34.505 1.00 90.81 219 TRP A O 1
ATOM 1679 N N . ARG A 1 220 ? -2.692 9.334 33.701 1.00 90.19 220 ARG A N 1
ATOM 1680 C CA . ARG A 1 220 ? -3.785 9.868 32.868 1.00 90.19 220 ARG A CA 1
ATOM 1681 C C . ARG A 1 220 ? -4.984 10.267 33.707 1.00 90.19 220 ARG A C 1
ATOM 1683 O O . ARG A 1 220 ? -5.629 11.254 33.374 1.00 90.19 220 ARG A O 1
ATOM 1690 N N . ARG A 1 221 ? -5.269 9.509 34.772 1.00 87.69 221 ARG A N 1
ATOM 1691 C CA . ARG A 1 221 ? -6.306 9.864 35.746 1.00 87.69 221 ARG A CA 1
ATOM 1692 C C . ARG A 1 221 ? -5.951 11.165 36.460 1.00 87.69 221 ARG A C 1
ATOM 1694 O O . ARG A 1 221 ? -6.786 12.058 36.482 1.00 87.69 221 ARG A O 1
ATOM 1701 N N . LEU A 1 222 ? -4.709 11.289 36.934 1.00 91.31 222 LEU A N 1
ATOM 1702 C CA . LEU A 1 222 ? -4.209 12.494 37.601 1.00 91.31 222 LEU A CA 1
ATOM 1703 C C . LEU A 1 222 ? -4.310 13.737 36.703 1.00 91.31 222 LEU A C 1
ATOM 1705 O O . LEU A 1 222 ? -4.744 14.787 37.150 1.00 91.31 222 LEU A O 1
ATOM 1709 N N . LEU A 1 223 ? -3.968 13.599 35.419 1.00 91.81 223 LEU A N 1
ATOM 1710 C CA . LEU A 1 223 ? -4.000 14.698 34.448 1.00 91.81 223 LEU A CA 1
ATOM 1711 C C . LEU A 1 223 ? -5.364 14.883 33.748 1.00 91.81 223 LEU A C 1
ATOM 1713 O O . LEU A 1 223 ? -5.468 15.681 32.819 1.00 91.81 223 LEU A O 1
ATOM 1717 N N . GLY A 1 224 ? -6.398 14.108 34.099 1.00 87.31 224 GLY A N 1
ATOM 1718 C CA . GLY A 1 224 ? -7.714 14.169 33.443 1.00 87.31 224 GLY A CA 1
ATOM 1719 C C . GLY A 1 224 ? -7.720 13.813 31.943 1.00 87.31 224 GLY A C 1
ATOM 1720 O O . GLY A 1 224 ? -8.677 14.119 31.227 1.00 87.31 224 GLY A O 1
ATOM 1721 N N . ILE A 1 225 ? -6.673 13.158 31.428 1.00 87.00 225 ILE A N 1
ATOM 1722 C CA . ILE A 1 225 ? -6.495 12.908 29.990 1.00 87.00 225 ILE A CA 1
ATOM 1723 C C . ILE A 1 225 ? -7.328 11.699 29.549 1.00 87.00 225 ILE A C 1
ATOM 1725 O O . ILE A 1 225 ? -6.937 10.540 29.729 1.00 87.00 225 ILE A O 1
ATOM 1729 N N . ARG A 1 226 ? -8.449 11.960 28.869 1.00 82.94 226 ARG A N 1
ATOM 1730 C CA . ARG A 1 226 ? -9.277 10.921 28.231 1.00 82.94 226 ARG A CA 1
ATOM 1731 C C . ARG A 1 226 ? -8.697 10.473 26.886 1.00 82.94 226 ARG A C 1
ATOM 1733 O O . ARG A 1 226 ? -8.165 11.274 26.115 1.00 82.94 226 ARG A O 1
ATOM 1740 N N . VAL A 1 227 ? -8.813 9.181 26.580 1.00 87.88 227 VAL A N 1
ATOM 1741 C CA . VAL A 1 227 ? -8.405 8.626 25.281 1.00 87.88 227 VAL A CA 1
ATOM 1742 C C . VAL A 1 227 ? -9.437 9.019 24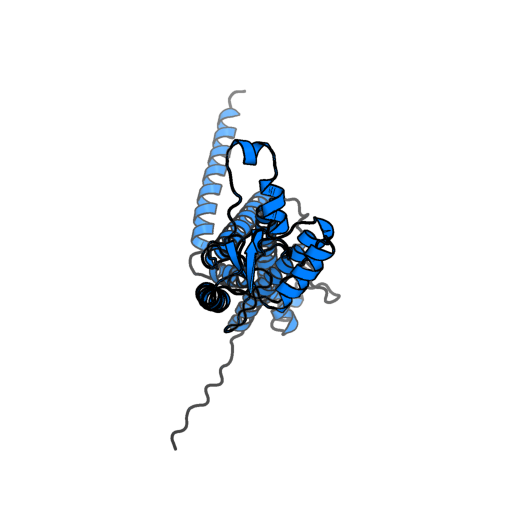.227 1.00 87.88 227 VAL A C 1
ATOM 1744 O O . VAL A 1 227 ? -10.614 8.694 24.352 1.00 87.88 227 VAL A O 1
ATOM 1747 N N . LYS A 1 228 ? -9.001 9.721 23.177 1.00 89.69 228 LYS A N 1
ATOM 1748 C CA . LYS A 1 228 ? -9.871 10.085 22.052 1.00 89.69 228 LYS A CA 1
ATOM 1749 C C . LYS A 1 228 ? -10.112 8.851 21.182 1.00 89.69 228 LYS A C 1
ATOM 1751 O O . LYS A 1 228 ? -9.161 8.308 20.623 1.00 89.69 228 LYS A O 1
ATOM 1756 N N . GLN A 1 229 ? -11.370 8.441 21.047 1.00 93.25 229 GLN A N 1
ATOM 1757 C CA . GLN A 1 229 ? -11.786 7.386 20.124 1.00 93.25 229 GLN A CA 1
ATOM 1758 C C . GLN A 1 229 ? -12.390 7.988 18.854 1.00 93.25 229 GLN A C 1
ATOM 1760 O O . GLN A 1 229 ? -12.887 9.120 18.839 1.00 93.25 229 GLN A O 1
ATOM 1765 N N . ARG A 1 230 ? -12.334 7.229 17.760 1.00 96.06 230 ARG A N 1
ATOM 1766 C CA . ARG A 1 230 ? -12.954 7.597 16.484 1.00 96.06 230 ARG A CA 1
ATOM 1767 C C . ARG A 1 230 ? -13.708 6.412 15.905 1.00 96.06 230 ARG A C 1
ATOM 1769 O O . ARG A 1 230 ? -13.243 5.284 16.025 1.00 96.06 230 ARG A O 1
ATOM 1776 N N . PHE A 1 231 ? -14.823 6.686 15.242 1.00 97.88 231 PHE A N 1
ATOM 1777 C CA . PHE A 1 231 ? -15.509 5.717 14.406 1.00 97.88 231 PHE A CA 1
ATOM 1778 C C . PHE A 1 231 ? -14.822 5.640 13.055 1.00 97.88 231 PHE A C 1
ATOM 1780 O O . PHE A 1 231 ? -14.583 6.664 12.402 1.00 97.88 231 PHE A O 1
ATOM 1787 N N . THR A 1 232 ? -14.539 4.418 12.634 1.00 97.44 232 THR A N 1
ATOM 1788 C CA . THR A 1 232 ? -13.954 4.110 11.335 1.00 97.44 232 THR A CA 1
ATOM 1789 C C . THR A 1 232 ? -14.875 3.152 10.579 1.00 97.44 232 THR A C 1
ATOM 1791 O O . THR A 1 232 ? -15.493 2.293 11.208 1.00 97.44 232 THR A O 1
ATOM 1794 N N . PRO A 1 233 ? -15.027 3.294 9.251 1.00 97.88 233 PRO A N 1
ATOM 1795 C CA . PRO A 1 233 ? -15.879 2.400 8.481 1.00 97.88 233 PRO A CA 1
ATOM 1796 C C . PRO A 1 233 ? -15.235 1.015 8.397 1.00 97.88 233 PRO A C 1
ATOM 1798 O O . PRO A 1 233 ? -14.136 0.858 7.852 1.00 97.88 233 PRO A O 1
ATOM 1801 N N . GLN A 1 234 ? -15.923 -0.005 8.903 1.00 97.94 234 GLN A N 1
ATOM 1802 C CA . GLN A 1 234 ? -15.474 -1.394 8.851 1.00 97.94 234 GLN A CA 1
ATOM 1803 C C . GLN A 1 234 ? -16.552 -2.296 8.243 1.00 97.94 234 GLN A C 1
ATOM 1805 O O . GLN A 1 234 ? -17.722 -2.181 8.587 1.00 97.94 234 GLN A O 1
ATOM 1810 N N . CYS A 1 235 ? -16.186 -3.181 7.311 1.00 97.62 235 CYS A N 1
ATOM 1811 C CA . CYS A 1 235 ? -17.153 -4.117 6.731 1.00 97.62 235 CYS A CA 1
ATOM 1812 C C . CYS A 1 235 ? -17.492 -5.242 7.726 1.00 97.62 235 CYS A C 1
ATOM 1814 O O . CYS A 1 235 ? -16.650 -5.611 8.552 1.00 97.62 235 CYS A O 1
ATOM 1816 N N . ARG A 1 236 ? -18.691 -5.835 7.613 1.00 97.06 236 ARG A N 1
ATOM 1817 C CA . ARG A 1 236 ? -19.132 -6.934 8.497 1.00 97.06 236 ARG A CA 1
ATOM 1818 C C . ARG A 1 236 ? -18.130 -8.093 8.617 1.00 97.06 236 ARG A C 1
ATOM 1820 O O . ARG A 1 236 ? -17.870 -8.494 9.751 1.00 97.06 236 ARG A O 1
ATOM 1827 N N . PRO A 1 237 ? -17.503 -8.601 7.531 1.00 97.06 237 PRO A N 1
ATOM 1828 C CA . PRO A 1 237 ? -16.516 -9.675 7.656 1.00 97.06 237 PRO A CA 1
ATOM 1829 C C . PRO A 1 237 ? -15.329 -9.294 8.548 1.00 97.06 237 PRO A C 1
ATOM 1831 O O . PRO A 1 237 ? -14.962 -10.049 9.445 1.00 97.06 237 PRO A O 1
ATOM 1834 N N . CYS A 1 238 ? -14.757 -8.096 8.361 1.00 97.50 238 CYS A N 1
ATOM 1835 C CA . CYS A 1 238 ? -13.655 -7.626 9.201 1.00 97.50 238 CYS A CA 1
ATOM 1836 C C . CYS A 1 238 ? -14.091 -7.396 10.652 1.00 97.50 238 CYS A C 1
ATOM 1838 O O . CYS A 1 238 ? -13.332 -7.733 11.555 1.00 97.50 238 CYS A O 1
ATOM 1840 N N . SER A 1 239 ? -15.302 -6.880 10.873 1.00 96.62 239 SER A N 1
ATOM 1841 C CA . SER A 1 239 ? -15.852 -6.668 12.218 1.00 96.62 239 SER A CA 1
ATOM 1842 C C . SER A 1 239 ? -16.075 -7.979 12.978 1.00 96.62 239 SER A C 1
ATOM 1844 O O . SER A 1 239 ? -15.736 -8.085 14.159 1.00 96.62 239 SER A O 1
ATOM 1846 N N . SER A 1 240 ? -16.545 -9.026 12.294 1.00 96.94 240 SER A N 1
ATOM 1847 C CA . SER A 1 240 ? -16.655 -10.369 12.873 1.00 96.94 240 SER A CA 1
ATOM 1848 C C . SER A 1 240 ? -15.285 -10.931 13.278 1.00 96.94 240 SER A C 1
ATOM 1850 O O . SER A 1 240 ? -15.109 -11.391 14.409 1.00 96.94 240 SER A O 1
ATOM 1852 N N . ILE A 1 241 ? -14.281 -10.828 12.392 1.00 97.00 241 ILE A N 1
ATOM 1853 C CA . ILE A 1 241 ? -12.906 -11.280 12.675 1.00 97.00 241 ILE A CA 1
ATOM 1854 C C . ILE A 1 241 ? -12.316 -10.506 13.858 1.00 97.00 241 ILE A C 1
ATOM 1856 O O . ILE A 1 241 ? -11.726 -11.105 14.754 1.00 97.00 241 ILE A O 1
ATOM 1860 N N . GLN A 1 242 ? -12.498 -9.186 13.891 1.00 95.38 242 GLN A N 1
ATOM 1861 C CA . GLN A 1 242 ? -12.041 -8.346 14.994 1.00 95.38 242 GLN A CA 1
ATOM 1862 C C . GLN A 1 242 ? -12.701 -8.749 16.315 1.00 95.38 242 GLN A C 1
ATOM 1864 O O . GLN A 1 242 ? -12.012 -8.895 17.320 1.00 95.38 242 GLN A O 1
ATOM 1869 N N . SER A 1 243 ? -14.014 -8.981 16.318 1.00 92.62 243 SER A N 1
ATOM 1870 C CA . SER A 1 243 ? -14.750 -9.394 17.517 1.00 92.62 243 SER A CA 1
ATOM 1871 C C . SER A 1 243 ? -14.252 -10.737 18.059 1.00 92.62 243 SER A C 1
ATOM 1873 O O . SER A 1 243 ? -14.144 -10.924 19.271 1.00 92.62 243 SER A O 1
ATOM 1875 N N . ALA A 1 244 ? -13.917 -11.686 17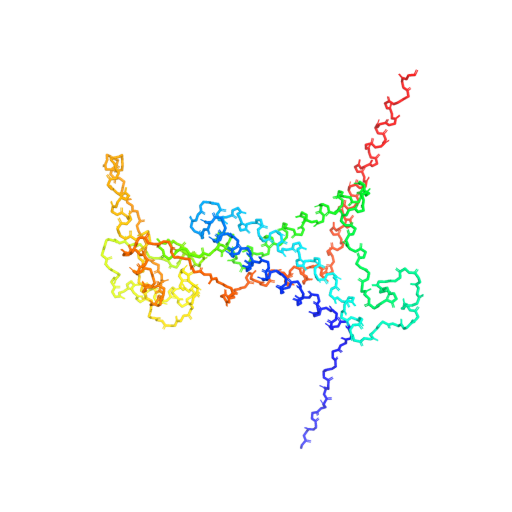.181 1.00 94.62 244 ALA A N 1
ATOM 1876 C CA . ALA A 1 244 ? -13.290 -12.947 17.573 1.00 94.62 244 ALA A CA 1
ATOM 1877 C C . ALA A 1 244 ? -11.856 -12.744 18.099 1.00 94.62 244 ALA A C 1
ATOM 1879 O O . ALA A 1 244 ? -11.508 -13.294 19.145 1.00 94.62 244 ALA A O 1
ATOM 1880 N N . ALA A 1 245 ? -11.051 -11.914 17.427 1.00 94.06 245 ALA A N 1
ATOM 1881 C CA . ALA A 1 245 ? -9.681 -11.586 17.825 1.00 94.06 245 ALA A CA 1
ATOM 1882 C C . ALA A 1 245 ? -9.626 -10.941 19.217 1.00 94.06 245 ALA A C 1
ATOM 1884 O O . ALA A 1 245 ? -8.869 -11.381 20.074 1.00 94.06 245 ALA A O 1
ATOM 1885 N N . VAL A 1 246 ? -10.478 -9.944 19.470 1.00 90.19 246 VAL A N 1
ATOM 1886 C CA . VAL A 1 246 ? -10.527 -9.207 20.743 1.00 90.19 246 VAL A CA 1
ATOM 1887 C C . VAL A 1 246 ? -11.029 -10.086 21.890 1.00 90.19 246 VAL A C 1
ATOM 1889 O O . VAL A 1 246 ? -10.524 -9.969 23.005 1.00 90.19 246 VAL A O 1
ATOM 1892 N N . ARG A 1 247 ? -12.002 -10.976 21.644 1.00 90.81 247 ARG A N 1
ATOM 1893 C CA . ARG A 1 247 ? -12.489 -11.922 22.666 1.00 90.81 247 ARG A CA 1
ATOM 1894 C C . ARG A 1 247 ? -11.440 -12.962 23.047 1.00 90.81 247 ARG A C 1
ATOM 1896 O O . ARG A 1 247 ? -11.339 -13.306 24.216 1.00 90.81 247 ARG A O 1
ATOM 1903 N N . SER A 1 248 ? -10.684 -13.448 22.066 1.00 93.94 248 SER A N 1
ATOM 1904 C CA . SER A 1 248 ? -9.648 -14.470 22.265 1.00 93.94 248 SER A CA 1
ATOM 1905 C C . SER A 1 248 ? -8.274 -13.898 22.625 1.00 93.94 248 SER A C 1
ATOM 1907 O O . SER A 1 248 ? -7.332 -14.667 22.778 1.00 93.94 248 SER A O 1
ATOM 1909 N N . ASP A 1 249 ? -8.157 -12.570 22.726 1.00 90.62 249 ASP A N 1
ATOM 1910 C CA . ASP A 1 249 ? -6.897 -11.835 22.897 1.00 90.62 249 ASP A CA 1
ATOM 1911 C C . ASP A 1 249 ? -5.809 -12.237 21.883 1.00 90.62 249 ASP A C 1
ATOM 1913 O O . ASP A 1 249 ? -4.614 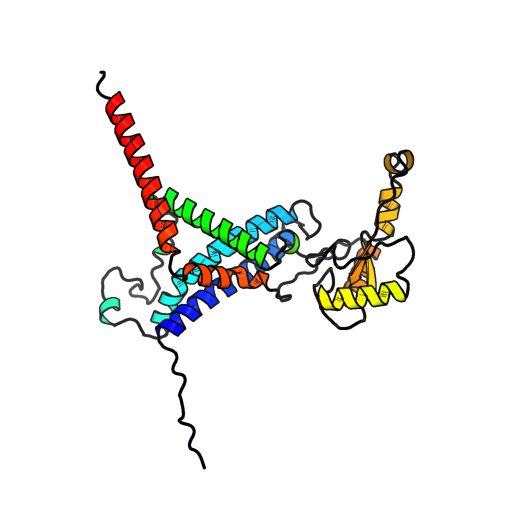-12.286 22.166 1.00 90.62 249 ASP A O 1
ATOM 1917 N N . ARG A 1 250 ? -6.234 -12.559 20.654 1.00 94.69 250 ARG A N 1
ATOM 1918 C CA . ARG A 1 250 ? -5.337 -12.993 19.582 1.00 94.69 250 ARG A CA 1
ATOM 1919 C C . ARG A 1 250 ? -5.027 -11.859 18.630 1.00 94.69 250 ARG A C 1
ATOM 1921 O O . ARG A 1 250 ? -5.896 -11.114 18.177 1.00 94.69 250 ARG A O 1
ATOM 1928 N N . ARG A 1 251 ? -3.767 -11.811 18.213 1.00 95.12 251 ARG A N 1
ATOM 1929 C CA . ARG A 1 251 ? -3.334 -10.970 17.104 1.00 95.12 251 ARG A CA 1
ATOM 1930 C C . ARG A 1 251 ? -3.711 -11.630 15.777 1.00 95.12 251 ARG A C 1
ATOM 1932 O O . ARG A 1 251 ? -3.074 -12.595 15.369 1.00 95.12 251 ARG A O 1
ATOM 1939 N N . ILE A 1 252 ? -4.693 -11.065 15.077 1.00 97.00 252 ILE A N 1
ATOM 1940 C CA . ILE A 1 252 ? -5.072 -11.498 13.725 1.00 97.00 252 ILE A CA 1
ATOM 1941 C C . ILE A 1 252 ? -4.650 -10.437 12.707 1.00 97.00 252 ILE A C 1
ATOM 1943 O O . ILE A 1 252 ? -4.987 -9.256 12.839 1.00 97.00 252 ILE A O 1
ATOM 1947 N N . LEU A 1 253 ? -3.899 -10.871 11.693 1.00 98.06 253 LEU A N 1
ATOM 1948 C CA . LEU A 1 253 ? -3.450 -10.037 10.583 1.00 98.06 253 LEU A CA 1
ATOM 1949 C C . LEU A 1 253 ? -4.316 -10.276 9.344 1.00 98.06 253 LEU A C 1
ATOM 1951 O O . LEU A 1 253 ? -4.637 -11.412 9.011 1.00 98.06 253 LEU A O 1
ATOM 1955 N N . VAL A 1 254 ? -4.655 -9.194 8.647 1.00 98.06 254 VAL A N 1
ATOM 1956 C CA . VAL A 1 254 ? -5.312 -9.214 7.337 1.00 98.06 254 VAL A CA 1
ATOM 1957 C C . VAL A 1 254 ? -4.318 -8.695 6.310 1.00 98.06 254 VAL A C 1
ATOM 1959 O O . VAL A 1 254 ? -3.830 -7.569 6.437 1.00 98.06 254 VAL A O 1
ATOM 1962 N N . TYR A 1 255 ? -4.026 -9.527 5.316 1.00 97.88 255 TYR A N 1
ATOM 1963 C CA . TYR A 1 255 ? -3.143 -9.217 4.195 1.00 97.88 255 TYR A CA 1
ATOM 1964 C C . TYR A 1 255 ? -3.946 -8.690 3.003 1.00 97.88 255 TYR A C 1
ATOM 1966 O O . TYR A 1 255 ? -5.105 -9.059 2.815 1.00 97.88 255 TYR A O 1
ATOM 1974 N N . HIS A 1 256 ? -3.319 -7.842 2.186 1.00 95.44 256 HIS A N 1
ATOM 1975 C CA . HIS A 1 256 ? -4.006 -7.030 1.175 1.00 95.44 256 HIS A CA 1
ATOM 1976 C C . HIS A 1 256 ? -3.469 -7.258 -0.236 1.00 95.44 256 HIS A C 1
ATOM 1978 O O . HIS A 1 256 ? -3.428 -6.326 -1.035 1.00 95.44 256 HIS A O 1
ATOM 1984 N N . TYR A 1 257 ? -3.054 -8.488 -0.548 1.00 93.56 257 TYR A N 1
ATOM 1985 C CA . TYR A 1 257 ? -2.405 -8.841 -1.819 1.00 93.56 257 TYR A CA 1
ATOM 1986 C C . TYR A 1 257 ? -3.226 -8.449 -3.054 1.00 93.56 257 TYR A C 1
ATOM 1988 O O . TYR A 1 257 ? -2.675 -7.998 -4.051 1.00 93.56 257 TYR A O 1
ATOM 1996 N N . LEU A 1 258 ? -4.552 -8.577 -2.965 1.00 91.38 258 LEU A N 1
ATOM 1997 C CA . LEU A 1 258 ? -5.478 -8.319 -4.073 1.00 91.38 258 LEU A CA 1
ATOM 1998 C C . LEU A 1 258 ? -6.254 -7.003 -3.924 1.00 91.38 258 LEU A C 1
ATOM 2000 O O . LEU A 1 258 ? -7.057 -6.648 -4.785 1.00 91.38 258 LEU A O 1
ATOM 2004 N N . SER A 1 259 ? -6.027 -6.245 -2.848 1.00 93.06 259 SER A N 1
ATOM 2005 C CA . SER A 1 259 ? -6.709 -4.967 -2.615 1.00 93.06 259 SER A CA 1
ATOM 2006 C C . SER A 1 259 ? -6.022 -3.843 -3.391 1.00 93.06 259 SER A C 1
ATOM 2008 O O . SER A 1 259 ? -5.472 -2.901 -2.810 1.00 93.06 259 SER A O 1
ATOM 2010 N N . LEU A 1 260 ? -6.064 -3.940 -4.721 1.00 94.75 260 LEU A N 1
ATOM 2011 C CA . LEU A 1 260 ? -5.380 -3.021 -5.620 1.00 94.75 260 LEU A CA 1
ATOM 2012 C C . LEU A 1 260 ? -5.872 -1.574 -5.456 1.00 94.75 260 LEU A C 1
ATOM 2014 O O . LEU A 1 260 ? -7.020 -1.268 -5.108 1.00 94.75 260 LEU A O 1
ATOM 2018 N N . ARG A 1 261 ? -4.935 -0.656 -5.677 1.00 95.12 261 ARG A N 1
ATOM 2019 C CA . ARG A 1 261 ? -5.039 0.799 -5.495 1.00 95.12 261 ARG A CA 1
ATOM 2020 C C . ARG A 1 261 ? -4.113 1.478 -6.484 1.00 95.12 261 ARG A C 1
ATOM 2022 O O . ARG A 1 261 ? -3.135 0.869 -6.896 1.00 95.12 261 ARG A O 1
ATOM 2029 N N . ARG A 1 262 ? -4.368 2.757 -6.762 1.00 96.94 262 ARG A N 1
ATOM 2030 C CA . ARG A 1 262 ? -3.557 3.580 -7.672 1.00 96.94 262 ARG A CA 1
ATOM 2031 C C . ARG A 1 262 ? -2.054 3.483 -7.391 1.00 96.94 262 ARG A C 1
ATOM 2033 O O . ARG A 1 262 ? -1.290 3.267 -8.316 1.00 96.94 262 ARG A O 1
ATOM 2040 N N . TYR A 1 263 ? -1.634 3.529 -6.126 1.00 97.44 263 TYR A N 1
ATOM 2041 C CA . TYR A 1 263 ? -0.216 3.426 -5.761 1.00 97.44 263 TYR A CA 1
ATOM 2042 C C . TYR A 1 263 ? 0.442 2.073 -6.088 1.00 97.44 263 TYR A C 1
ATOM 2044 O O . TYR A 1 263 ? 1.666 1.996 -6.107 1.00 97.44 263 TYR A O 1
ATOM 2052 N N . HIS A 1 264 ? -0.309 1.004 -6.370 1.00 97.44 264 HIS A N 1
ATOM 2053 C CA . HIS A 1 264 ? 0.288 -0.250 -6.849 1.00 97.44 264 HIS A CA 1
ATOM 2054 C C . HIS A 1 264 ? 0.798 -0.131 -8.291 1.00 97.44 264 HIS A C 1
ATOM 2056 O O . HIS A 1 264 ? 1.665 -0.898 -8.686 1.00 97.44 264 HIS A O 1
ATOM 2062 N N . ALA A 1 265 ? 0.335 0.871 -9.048 1.00 98.00 265 ALA A N 1
ATOM 2063 C CA . ALA A 1 265 ? 0.850 1.179 -10.378 1.00 98.00 265 ALA A CA 1
ATOM 2064 C C . ALA A 1 265 ? 2.194 1.932 -10.352 1.00 98.00 265 ALA A C 1
ATOM 2066 O O . ALA A 1 265 ? 2.694 2.283 -11.414 1.00 98.00 265 ALA A O 1
ATOM 2067 N N . THR A 1 266 ? 2.792 2.183 -9.177 1.00 98.31 266 THR A N 1
ATOM 2068 C CA . THR A 1 266 ? 4.052 2.945 -9.051 1.00 98.31 266 THR A CA 1
ATOM 2069 C C . THR A 1 266 ? 5.149 2.399 -9.963 1.00 98.31 266 THR A C 1
ATOM 2071 O O . THR A 1 266 ? 5.770 3.187 -10.661 1.00 98.31 266 THR A O 1
ATOM 2074 N N . GLY A 1 267 ? 5.346 1.075 -10.011 1.00 97.62 267 GLY A N 1
ATOM 2075 C CA . GLY A 1 267 ? 6.356 0.460 -10.881 1.00 97.62 267 GLY A CA 1
ATOM 2076 C C . GLY A 1 267 ? 6.121 0.719 -12.370 1.00 97.62 267 GLY A C 1
ATOM 2077 O O . GLY A 1 267 ? 7.058 1.036 -13.085 1.00 97.62 267 GLY A O 1
ATOM 2078 N N . ALA A 1 268 ? 4.870 0.667 -12.835 1.00 97.50 268 ALA A N 1
ATOM 2079 C CA . ALA A 1 268 ? 4.544 0.968 -14.230 1.00 97.50 268 ALA A CA 1
ATOM 2080 C C . ALA A 1 268 ? 4.672 2.471 -14.539 1.00 97.50 268 ALA A C 1
ATOM 2082 O O . ALA A 1 268 ? 5.203 2.851 -15.575 1.00 97.50 268 ALA A O 1
ATOM 2083 N N . VAL A 1 269 ? 4.215 3.342 -13.631 1.00 97.50 269 VAL A N 1
ATOM 2084 C CA . VAL A 1 269 ? 4.302 4.804 -13.798 1.00 97.50 269 VAL A CA 1
ATOM 2085 C C . VAL A 1 269 ? 5.753 5.280 -13.787 1.00 97.50 269 VAL A C 1
ATOM 2087 O O . VAL A 1 269 ? 6.092 6.193 -14.533 1.00 97.50 269 VAL A O 1
ATOM 2090 N N . LEU A 1 270 ? 6.614 4.657 -12.980 1.00 96.00 270 LEU A N 1
ATOM 2091 C CA . LEU A 1 270 ? 8.050 4.926 -12.968 1.00 96.00 270 LEU A CA 1
ATOM 2092 C C . LEU A 1 270 ? 8.664 4.739 -14.363 1.00 96.00 270 LEU A C 1
ATOM 2094 O O . LEU A 1 270 ? 9.417 5.598 -14.812 1.00 96.00 270 LEU A O 1
ATOM 2098 N N . GLU A 1 271 ? 8.261 3.686 -15.075 1.00 94.12 271 GLU A N 1
ATOM 2099 C CA . GLU A 1 271 ? 8.710 3.427 -16.445 1.00 94.12 271 GLU A CA 1
ATOM 2100 C C . GLU A 1 271 ? 8.092 4.376 -17.476 1.00 94.12 271 GLU A C 1
ATOM 2102 O O . GLU A 1 271 ? 8.746 4.761 -18.437 1.00 94.12 271 GLU A O 1
ATOM 2107 N N . VAL A 1 272 ? 6.854 4.836 -17.279 1.00 94.44 272 VAL A N 1
ATOM 2108 C CA . VAL A 1 272 ? 6.317 5.920 -18.122 1.00 94.44 272 VAL A CA 1
ATOM 2109 C C . VAL A 1 272 ? 7.170 7.181 -17.966 1.00 94.44 272 VAL A C 1
ATOM 211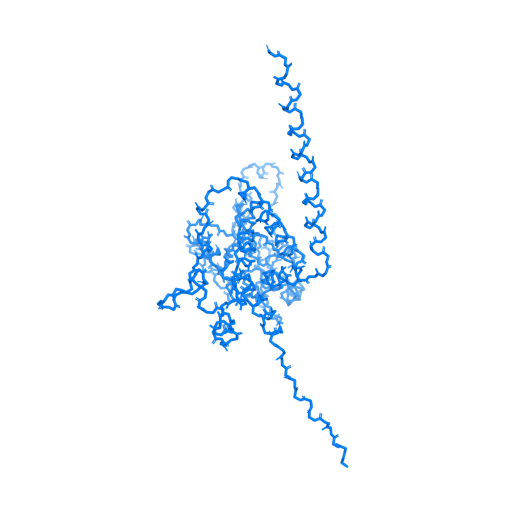1 O O . VAL A 1 272 ? 7.497 7.826 -18.957 1.00 94.44 272 VAL A O 1
ATOM 2114 N N . VAL A 1 273 ? 7.558 7.522 -16.733 1.00 92.56 273 VAL A N 1
ATOM 2115 C CA . VAL A 1 273 ? 8.385 8.702 -16.442 1.00 92.56 273 VAL A CA 1
ATOM 2116 C C . VAL A 1 273 ? 9.792 8.569 -17.032 1.00 92.56 273 VAL A C 1
ATOM 2118 O O . VAL A 1 273 ? 10.324 9.563 -17.524 1.00 92.56 273 VAL A O 1
ATOM 2121 N N . SER A 1 274 ? 10.386 7.370 -17.027 1.00 87.62 274 SER A N 1
ATOM 2122 C CA . SER A 1 274 ? 11.713 7.137 -17.617 1.00 87.62 274 SER A CA 1
ATOM 2123 C C . SER A 1 274 ? 11.719 7.262 -19.146 1.00 87.62 274 SER A C 1
ATOM 2125 O O . SER A 1 274 ? 12.744 7.624 -19.721 1.00 87.62 274 SER A O 1
ATOM 2127 N N . LEU A 1 275 ? 10.572 7.039 -19.800 1.00 85.19 275 LEU A N 1
ATOM 2128 C CA . LEU A 1 275 ? 10.398 7.178 -21.250 1.00 85.19 275 LEU A CA 1
ATOM 2129 C C . LEU A 1 275 ? 10.123 8.619 -21.718 1.00 85.19 275 LEU A C 1
ATOM 2131 O O . LEU A 1 275 ? 10.131 8.872 -22.924 1.00 85.19 275 LEU A O 1
ATOM 2135 N N . LEU A 1 276 ? 9.859 9.570 -20.812 1.00 85.69 276 LEU A N 1
ATOM 2136 C CA . LEU A 1 276 ? 9.544 10.945 -21.208 1.00 85.69 276 LEU A CA 1
ATOM 2137 C C . LEU A 1 276 ? 10.776 11.672 -21.792 1.00 85.69 276 LEU A C 1
ATOM 2139 O O . LEU A 1 276 ? 11.866 11.616 -21.205 1.00 85.69 276 LEU A O 1
ATOM 2143 N N . PRO A 1 277 ? 10.614 12.425 -22.902 1.00 71.62 277 PRO A N 1
ATOM 2144 C CA . PRO A 1 277 ? 11.676 13.260 -23.455 1.00 71.62 277 PRO A CA 1
ATOM 2145 C C . PRO A 1 277 ? 12.182 14.243 -22.392 1.00 71.62 277 PRO A C 1
ATOM 2147 O O . PRO A 1 277 ? 11.395 14.961 -21.779 1.00 71.62 277 PRO A O 1
ATOM 2150 N N . GLY A 1 278 ? 13.494 14.267 -22.151 1.00 60.41 278 GLY A N 1
ATOM 2151 C CA . GLY A 1 278 ? 14.113 15.145 -21.149 1.00 60.41 278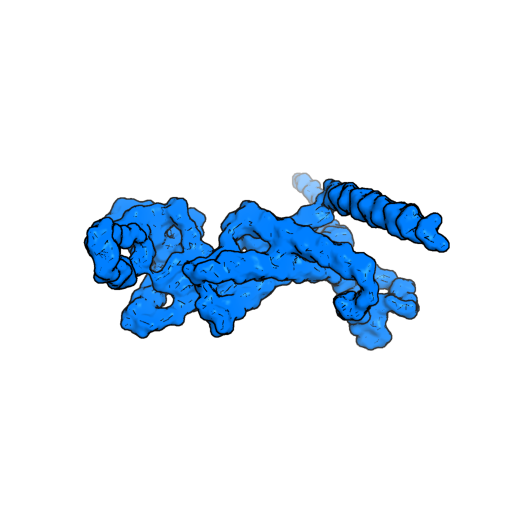 GLY A CA 1
ATOM 2152 C C . GLY A 1 278 ? 14.531 14.463 -19.844 1.00 60.41 278 GLY A C 1
ATOM 2153 O O . GLY A 1 278 ? 15.298 15.061 -19.089 1.00 60.41 278 GLY A O 1
ATOM 2154 N N . HIS A 1 279 ? 14.170 13.196 -19.600 1.00 59.78 279 HIS A N 1
ATOM 2155 C CA . HIS A 1 279 ? 14.773 12.445 -18.487 1.00 59.78 279 HIS A CA 1
ATOM 2156 C C . HIS A 1 279 ? 16.305 12.347 -18.642 1.00 59.78 279 HIS A C 1
ATOM 2158 O O . HIS A 1 279 ? 17.047 12.596 -17.689 1.00 59.78 279 HIS A O 1
ATOM 2164 N N . GLY A 1 280 ? 16.777 12.133 -19.878 1.00 56.19 280 GLY A N 1
ATOM 2165 C CA . GLY A 1 280 ? 18.202 12.166 -20.224 1.00 56.19 280 GLY A CA 1
ATOM 2166 C C . GLY A 1 280 ? 18.857 13.550 -20.093 1.00 56.19 280 GLY A C 1
ATOM 2167 O O . GLY A 1 280 ? 20.070 13.636 -19.933 1.00 56.19 280 GLY A O 1
ATOM 2168 N N . MET A 1 281 ? 18.083 14.644 -20.092 1.00 51.88 281 MET A N 1
ATOM 2169 C CA . MET A 1 281 ? 18.618 15.997 -19.871 1.00 51.88 281 MET A CA 1
ATOM 2170 C C . MET A 1 281 ? 19.001 16.209 -18.399 1.00 51.88 281 MET A C 1
ATOM 2172 O O . MET A 1 281 ? 20.021 16.832 -18.109 1.00 51.88 281 MET A O 1
ATOM 2176 N N . LEU A 1 282 ? 18.233 15.629 -17.467 1.00 54.06 282 LEU A N 1
ATOM 2177 C CA . LEU A 1 282 ? 18.593 15.583 -16.045 1.00 54.06 282 LEU A CA 1
ATOM 2178 C C . LEU A 1 282 ? 19.817 14.689 -15.801 1.00 54.06 282 LEU A C 1
ATOM 2180 O O . LEU A 1 282 ? 20.680 15.052 -15.003 1.00 54.06 282 LEU A O 1
ATOM 2184 N N . ASP A 1 283 ? 19.930 13.566 -16.517 1.00 55.66 283 ASP A N 1
ATOM 2185 C CA . ASP A 1 283 ? 21.133 12.722 -16.478 1.00 55.66 283 ASP A CA 1
ATOM 2186 C C . ASP A 1 283 ? 22.361 13.479 -17.018 1.00 55.66 283 ASP A C 1
ATOM 2188 O O . ASP A 1 283 ? 23.415 13.485 -16.382 1.00 55.66 283 ASP A O 1
ATOM 2192 N N . GLY A 1 284 ? 22.207 14.218 -18.122 1.00 55.41 284 GLY A N 1
ATOM 2193 C CA . GLY A 1 284 ? 23.258 15.051 -18.712 1.00 55.41 284 GLY A CA 1
ATOM 2194 C C . GLY A 1 284 ? 23.731 16.195 -17.806 1.00 55.41 284 GLY A C 1
ATOM 2195 O O . GLY A 1 284 ? 24.936 16.398 -17.654 1.00 55.41 284 GLY A O 1
ATOM 2196 N N . LEU A 1 285 ? 22.813 16.908 -17.145 1.00 53.28 285 LEU A N 1
ATOM 2197 C CA . LEU A 1 285 ? 23.143 17.999 -16.212 1.00 53.28 285 LEU A CA 1
ATOM 2198 C C . LEU A 1 285 ? 23.892 17.505 -14.964 1.00 53.28 285 LEU A C 1
ATOM 2200 O O . LEU A 1 285 ? 24.786 18.187 -14.453 1.00 53.28 285 LEU A O 1
ATOM 2204 N N . ILE A 1 286 ? 23.562 16.309 -14.474 1.00 52.84 286 ILE A N 1
ATOM 2205 C CA . ILE A 1 286 ? 24.248 15.702 -13.329 1.00 52.84 286 ILE A CA 1
ATOM 2206 C C . ILE A 1 286 ? 25.619 15.162 -13.752 1.00 52.84 286 ILE A C 1
ATOM 2208 O O . ILE A 1 286 ? 26.606 15.432 -13.065 1.00 52.84 286 ILE A O 1
ATOM 2212 N N . HIS A 1 287 ? 25.723 14.479 -14.897 1.00 53.28 287 HIS A N 1
ATOM 2213 C CA . HIS A 1 287 ? 27.011 14.006 -15.415 1.00 53.28 287 HIS A CA 1
ATOM 2214 C C . HIS A 1 287 ? 27.985 15.160 -15.699 1.00 53.28 287 HIS A C 1
ATOM 2216 O O . HIS A 1 287 ? 29.163 15.059 -15.348 1.00 53.28 287 HIS A O 1
ATOM 2222 N N . GLN A 1 288 ? 27.506 16.289 -16.236 1.00 53.81 288 GLN A N 1
ATOM 2223 C CA . GLN A 1 288 ? 28.344 17.474 -16.444 1.00 53.81 288 GLN A CA 1
ATOM 2224 C C . GLN A 1 288 ? 28.868 18.066 -15.127 1.00 53.81 288 GLN A C 1
ATOM 2226 O O . GLN A 1 288 ? 30.034 18.457 -15.057 1.00 53.81 288 GLN A O 1
ATOM 2231 N N . ASN A 1 289 ? 28.061 18.089 -14.062 1.00 51.59 289 ASN A N 1
ATOM 2232 C CA . ASN A 1 289 ? 28.483 18.633 -12.768 1.00 51.59 289 ASN A CA 1
ATOM 2233 C C . ASN A 1 289 ? 29.384 17.674 -11.972 1.00 51.59 289 ASN A C 1
ATOM 2235 O O . ASN A 1 289 ? 30.375 18.110 -11.386 1.00 51.59 289 ASN A O 1
ATOM 2239 N N . VAL A 1 290 ? 29.115 16.365 -11.993 1.00 53.03 290 VAL A N 1
ATOM 2240 C CA . VAL A 1 290 ? 29.970 15.363 -11.328 1.00 53.03 290 VAL A CA 1
ATOM 2241 C C . VAL A 1 290 ? 31.332 15.255 -12.024 1.00 53.03 290 VAL A C 1
ATOM 2243 O O . VAL A 1 290 ? 32.362 15.184 -11.345 1.00 53.03 290 VAL A O 1
ATOM 2246 N N . GLY A 1 291 ? 31.363 15.331 -13.359 1.00 49.34 291 GLY A N 1
ATOM 2247 C CA . GLY A 1 291 ? 32.603 15.410 -14.134 1.00 49.34 291 GLY A CA 1
ATOM 2248 C C . GLY A 1 291 ? 33.450 16.617 -13.730 1.00 49.34 291 GLY A C 1
ATOM 2249 O O . GLY A 1 291 ? 34.625 16.451 -13.397 1.00 49.34 291 GLY A O 1
ATOM 2250 N N . ARG A 1 292 ? 32.828 17.802 -13.637 1.00 52.66 292 ARG A N 1
ATOM 2251 C CA . ARG A 1 292 ? 33.492 19.070 -13.288 1.00 52.66 292 ARG A CA 1
ATOM 2252 C C . ARG A 1 292 ? 34.080 19.064 -11.867 1.00 52.66 292 ARG A C 1
ATOM 2254 O O . ARG A 1 292 ? 35.215 19.505 -11.672 1.00 52.66 292 ARG A O 1
ATOM 2261 N N . VAL A 1 293 ? 33.376 18.478 -10.893 1.00 52.97 293 VAL A N 1
ATOM 2262 C CA . VAL A 1 293 ? 33.885 18.299 -9.518 1.00 52.97 293 VAL A CA 1
ATOM 2263 C C . VAL A 1 293 ? 35.054 17.308 -9.485 1.00 52.97 293 VAL A C 1
ATOM 2265 O O . VAL A 1 293 ? 36.071 17.579 -8.850 1.00 52.97 293 VAL A O 1
ATOM 2268 N N . SER A 1 294 ? 34.977 16.193 -10.218 1.00 49.91 294 SER A N 1
ATOM 2269 C CA . SER A 1 294 ? 36.070 15.208 -10.261 1.00 49.91 294 SER A CA 1
ATOM 2270 C C . SER A 1 294 ? 37.353 15.757 -10.902 1.00 49.91 294 SER A C 1
ATOM 2272 O O . SER A 1 294 ? 38.455 15.433 -10.457 1.00 49.91 294 SER A O 1
ATOM 2274 N N . THR A 1 295 ? 37.229 16.626 -11.912 1.00 55.25 295 THR A N 1
ATOM 2275 C CA . THR A 1 295 ? 38.371 17.310 -12.535 1.00 55.25 295 THR A CA 1
ATOM 2276 C C . THR A 1 295 ? 38.976 18.379 -11.631 1.00 55.25 295 THR A C 1
ATOM 2278 O O . THR A 1 295 ? 40.190 18.572 -11.654 1.00 55.25 295 THR A O 1
ATOM 2281 N N . TRP A 1 296 ? 38.160 19.037 -10.802 1.00 54.50 296 TRP A N 1
ATOM 2282 C CA . TRP A 1 296 ? 38.629 20.034 -9.840 1.00 54.50 296 TRP A CA 1
ATOM 2283 C C . TRP A 1 296 ? 39.485 19.394 -8.737 1.00 54.50 296 TRP A C 1
ATOM 2285 O O . TRP A 1 296 ? 40.610 19.832 -8.506 1.00 54.50 296 TRP A O 1
ATOM 2295 N N . TRP A 1 297 ? 39.031 18.278 -8.153 1.00 52.22 297 TRP A N 1
ATOM 2296 C CA . TRP A 1 297 ? 39.820 17.511 -7.176 1.00 52.22 297 TRP A CA 1
ATOM 2297 C C . TRP A 1 297 ? 41.125 16.955 -7.767 1.00 52.22 297 TRP A C 1
ATOM 2299 O O . TRP A 1 297 ? 42.162 16.988 -7.108 1.00 52.22 297 TRP A O 1
ATOM 2309 N N . ARG A 1 298 ? 41.115 16.518 -9.036 1.00 54.78 298 ARG A N 1
ATOM 2310 C CA . ARG A 1 298 ? 42.322 16.035 -9.734 1.00 54.78 298 ARG A CA 1
ATOM 2311 C C . ARG A 1 298 ? 43.337 17.132 -10.073 1.00 54.78 298 ARG A C 1
ATOM 2313 O O . ARG A 1 298 ? 44.510 16.812 -10.241 1.00 54.78 298 ARG A O 1
ATOM 2320 N N . ARG A 1 299 ? 42.908 18.394 -10.208 1.00 56.97 299 ARG A N 1
ATOM 2321 C CA . ARG A 1 299 ? 43.820 19.545 -10.346 1.00 56.97 299 ARG A CA 1
ATOM 2322 C C . ARG A 1 299 ? 44.396 19.966 -9.002 1.00 56.97 299 ARG A C 1
ATOM 2324 O O . ARG A 1 299 ? 45.587 20.233 -8.932 1.00 56.97 299 ARG A O 1
ATOM 2331 N N . LYS A 1 300 ? 43.584 19.963 -7.941 1.00 54.50 300 LYS A N 1
ATOM 2332 C CA . LYS A 1 300 ? 44.045 20.346 -6.600 1.00 54.50 300 LYS A CA 1
ATOM 2333 C C . LYS A 1 300 ? 45.086 19.372 -6.037 1.00 54.50 300 LYS A C 1
ATOM 2335 O O . LYS A 1 300 ? 46.139 19.811 -5.607 1.00 54.50 300 LYS A O 1
ATOM 2340 N N . GLY A 1 301 ? 44.858 18.063 -6.176 1.00 54.47 301 GLY A N 1
ATOM 2341 C CA . GLY A 1 301 ? 45.826 17.048 -5.736 1.00 54.47 301 GLY A CA 1
ATOM 2342 C C . GLY A 1 301 ? 47.121 16.986 -6.557 1.00 54.47 301 GLY A C 1
ATOM 2343 O O . GLY A 1 301 ? 48.070 16.348 -6.126 1.00 54.47 301 GLY A O 1
ATOM 2344 N N . ARG A 1 302 ? 47.179 17.634 -7.732 1.00 56.19 302 ARG A N 1
ATOM 2345 C CA . ARG A 1 302 ? 48.414 17.758 -8.524 1.00 56.19 302 ARG A CA 1
ATOM 2346 C C . ARG A 1 302 ? 49.224 19.000 -8.137 1.00 56.19 302 ARG A C 1
ATOM 2348 O O . ARG A 1 302 ? 50.438 18.960 -8.207 1.00 56.19 302 ARG A O 1
ATOM 2355 N N . ALA A 1 303 ? 48.558 20.063 -7.683 1.00 55.09 303 ALA A N 1
ATOM 2356 C CA . ALA A 1 303 ? 49.207 21.291 -7.220 1.00 55.09 303 ALA A CA 1
ATOM 2357 C C . ALA A 1 303 ? 49.869 21.156 -5.833 1.00 55.09 303 ALA A C 1
ATOM 2359 O O . ALA A 1 303 ? 50.719 21.964 -5.481 1.00 55.09 303 ALA A O 1
ATOM 2360 N N . GLU A 1 304 ? 49.493 20.144 -5.047 1.00 52.19 304 GLU A N 1
ATOM 2361 C CA . GLU A 1 304 ? 50.072 19.870 -3.721 1.00 52.19 304 GLU A CA 1
ATOM 2362 C C . GLU A 1 304 ? 51.233 18.851 -3.766 1.00 52.19 304 GLU A C 1
ATOM 2364 O O . GLU A 1 304 ? 51.854 18.600 -2.739 1.00 52.19 304 GLU A O 1
ATOM 2369 N N . GLY A 1 305 ? 51.548 18.280 -4.938 1.00 52.22 305 GLY A N 1
ATOM 2370 C CA . GLY A 1 305 ? 52.630 17.300 -5.123 1.00 52.22 305 GLY A CA 1
ATOM 2371 C C . GLY A 1 305 ? 53.967 17.867 -5.619 1.00 52.22 305 GLY A C 1
ATOM 2372 O O . GLY A 1 305 ? 54.946 17.134 -5.614 1.00 52.22 305 GLY A O 1
ATOM 2373 N N . ASP A 1 306 ? 54.020 19.144 -6.010 1.00 50.56 306 ASP A N 1
ATOM 2374 C CA . ASP A 1 306 ? 55.217 19.801 -6.575 1.00 50.56 306 ASP A CA 1
ATOM 2375 C C . ASP A 1 306 ? 56.008 20.629 -5.529 1.00 50.56 306 ASP A C 1
ATOM 2377 O O . ASP A 1 306 ? 56.762 21.534 -5.879 1.00 50.56 306 ASP A O 1
ATOM 2381 N N . TRP A 1 307 ? 55.835 20.337 -4.233 1.00 56.56 307 TRP A N 1
ATOM 2382 C CA . TRP A 1 307 ? 56.574 20.970 -3.122 1.00 56.56 307 TRP A CA 1
ATOM 2383 C C . TRP A 1 307 ? 57.363 19.959 -2.268 1.00 56.56 307 TRP A C 1
ATOM 2385 O O . TRP A 1 307 ? 57.437 20.093 -1.044 1.00 56.56 307 TRP A O 1
ATOM 2395 N N . GLN A 1 308 ? 57.945 18.942 -2.902 1.00 44.88 308 GLN A N 1
ATOM 2396 C CA . GLN A 1 308 ? 58.994 18.088 -2.329 1.00 44.88 308 GLN A CA 1
ATOM 2397 C C . GLN A 1 308 ? 60.145 17.969 -3.321 1.00 44.88 308 GLN A C 1
ATOM 2399 O O . GLN A 1 308 ? 61.299 17.934 -2.846 1.00 44.88 308 GLN A O 1
#

Secondary structure (DSSP, 8-state):
------------HHHHHHHHHHHHHHHHHHHHHHHHHHHHHHTS---TTSTTHHHHHHHHHHHHHHHHHHHHHHHHHHHHHHTT-S-HHHHTSTT-SB-TTS-B--GGGTTS---HHHHHHHHHHHHHHHHHHHHHHHHTT--GGGGSPEETTS--TT--GGG-EEE-SSPPPHHHHHHHHHHHHHH--TTT----SS-EEEEEES-HHHHHHHHTSHHHHHTT-PPPEEEEEEEHHHHHHHHHHHHTT---EE--TT---GGGGHHHHHHHHHTSTTHHHHHHHHHHHHHHHHHHHHHHHHHTSS--

Sequence (308 aa):
MTKYPDREWRFSQEDWLKASRLTAGGVTFLLTLSASQFLQGRLLGISAASRAATLAGMLSVSTGSMLASWAADEAPATLSVALGWVPEKDRRRKGGVIDKRGTISSSTFSLLGYDAGKKKERLLGAARTALVGMLLFKGLGGRFSGVAPSNVAQPGAFFNVRGTLPAGLEYASPKQKRRLDMFGWVYGCHTCGRRQMGDYVGDHMPPRKVAVEMSRRWWRRLLGIRVKQRFTPQCRPCSSIQSAAVRSDRRILVYHYLSLRRYHATGAVLEVVSLLPGHGMLDGLIHQNVGRVSTWWRRKGRAEGDWQ

Organism: NCBI:txid72520

Mean predicted aligned error: 9.41 Å